Protein AF-A0A497IDR3-F1 (afdb_monomer)

Radius of gyration: 35.44 Å; Cα contacts (8 Å, |Δi|>4): 533; chains: 1; bounding box: 103×78×93 Å

Secondary structure (DSSP, 8-state):
------------------------------HHHHHHHHHHHHHHHHHHHHHHHHTTHHHHHHHHHHHHHHHH--HHHHHHHHHHHHHHHHHHHHHHHHHH-HHHHHHHHHHHHHHHHHHHHHHHHHHT-S--EEE--SSTTTTTS-TTPEEEEE-S--S--EEEE-HHHHHHHHHTTGGGPPP-B---SS-TT--BTS-PPP----SSEEEEEEEEEEEETT--EEEEEEEEEEEETTEEEE--TTSPEEEEPPPTTSTTGGG--EEEEEEEEEEETTEEEEEEE-TT-SS-TGGGTPPPEEGGGEEEEEEEEETTTTHHHHHHTT--SPPTTTTEEEEEEE------

Sequence (348 aa):
MEESDKKAKPGRGSKKGAIRPHMTSKKVQDPEEEERLKRRQQEENFKYLKAVKDSKILWLLLIAVVLLYLVFKAPLLGAMAALLIIIIVGLEIWVGIKTGGLMHEVQETAIAVILALIIWYGAGFLLNTDTPLDAVVSCSMQPALDRGHMMVLQGTGLNSPEAYLTKEEWRIIKAGGLLTRQCAVCRSPSYDQACLVDGLTIVEHDELFSYECAICERTNSSGKIWRVPCTTGVMVKNKTFKNSELRDVIVYTPEPGDPFASSGDIVHRAQVVIDVEGEKYVLAKGDNNNLFDVQIGNSPVDMERVKGKAIFAVPYLGYFKLFLSGLFSEPAGCGERFTGTQAIKMDR

Foldseek 3Di:
DDDDDDDDDDDDDDDDDDDDPPPPPPPPPDPVNVVVVVVVVVVVVLVVLVVVLVVCVLVVVLVVLVVVCVVVLDVVSLVVNVVSVVVNVVSCQVNCCVPVNPVVVVVVVVVVVVVVVCVQVVQCVVQVFNDQKDFALACLAPPVDDGQKIFGFHLDDWPEAEDEDAPVLVVCCVVVVQLQQFFFDDPDPPDPDDTPPPDDDPQDDDQAKHFQKFWFWKAFLVRDIDIDIATQWMDGRNDTFGADPVTFWWKFQFDVPFPCNVVGIDTFGQRYWYQHPNWIFTFTGGQQDRYTSSNNGTDTTTSVRTRGTGPDIDHNNSVVVCSVVVSSDHDPSPRMGTPVPGPDRPDD

Solvent-accessible surface area (backbone atoms only — not comparable to full-atom values): 19738 Å² total; per-residue (Å²): 134,86,78,88,87,90,85,84,90,86,81,82,81,89,80,93,74,85,79,75,79,83,75,78,77,73,74,79,71,54,69,68,58,55,50,51,51,51,51,52,52,51,53,50,52,48,53,52,53,46,50,50,60,74,63,43,54,65,59,54,52,36,51,52,34,47,54,49,22,73,73,67,68,42,68,68,37,50,53,51,34,52,53,46,51,53,52,49,54,53,48,52,52,53,48,40,37,74,72,64,33,61,70,47,54,50,50,54,50,49,51,51,51,52,51,51,48,50,52,52,56,50,42,10,62,77,30,49,16,95,46,32,62,52,54,40,82,46,36,40,29,32,89,85,41,55,56,16,21,25,30,37,25,28,46,64,88,72,62,45,56,77,45,84,40,50,66,65,57,50,47,49,39,59,76,68,45,48,64,45,59,55,57,71,54,80,85,60,98,84,62,99,81,67,52,72,74,79,85,86,64,83,78,69,79,43,68,61,48,34,71,40,55,36,32,26,38,34,31,39,78,86,68,54,73,49,80,41,50,16,54,53,26,41,30,51,48,96,45,76,46,63,62,59,94,82,30,40,38,29,34,28,56,58,50,93,83,25,84,56,35,88,76,44,72,44,66,27,26,34,48,35,32,39,32,39,83,83,50,45,30,35,50,36,29,27,61,34,43,45,52,42,49,32,32,73,58,33,67,72,38,44,57,88,38,45,44,19,32,56,80,47,71,42,77,61,61,12,43,59,57,31,58,78,70,67,56,76,73,84,54,86,61,58,63,46,42,48,66,71,50,76,57,55,78,78,75,130

pLDDT: mean 84.24, std 17.7, range [37.53, 98.25]

Structure (mmCIF, N/CA/C/O backbone):
data_AF-A0A497IDR3-F1
#
_entry.id   AF-A0A497IDR3-F1
#
loop_
_atom_site.group_PDB
_atom_site.id
_atom_site.type_symbol
_atom_site.label_atom_id
_atom_site.label_alt_id
_atom_site.label_comp_id
_atom_site.label_asym_id
_atom_site.label_entity_id
_atom_site.label_seq_id
_atom_site.pdbx_PDB_ins_code
_atom_site.Cartn_x
_atom_site.Cartn_y
_atom_site.Cartn_z
_atom_site.occupancy
_atom_site.B_iso_or_equiv
_atom_site.auth_seq_id
_atom_site.auth_comp_id
_atom_site.auth_asym_id
_atom_site.auth_atom_id
_atom_site.pdbx_PDB_model_num
ATOM 1 N N . MET A 1 1 ? -69.349 65.366 10.166 1.00 42.66 1 MET A N 1
ATOM 2 C CA . MET A 1 1 ? -69.757 63.960 10.326 1.00 42.66 1 MET A CA 1
ATOM 3 C C . MET A 1 1 ? -69.164 63.503 11.650 1.00 42.66 1 MET A C 1
ATOM 5 O O . MET A 1 1 ? -67.994 63.152 11.677 1.00 42.66 1 MET A O 1
ATOM 9 N N . GLU A 1 2 ? -69.761 63.834 12.803 1.00 38.94 2 GLU A N 1
ATOM 10 C CA . GLU A 1 2 ? -71.038 63.274 13.330 1.00 38.94 2 GLU A CA 1
ATOM 11 C C . GLU A 1 2 ? -70.977 61.741 13.287 1.00 38.94 2 GLU A C 1
ATOM 13 O O . GLU A 1 2 ? -70.699 61.191 12.231 1.00 38.94 2 GLU A O 1
ATOM 18 N N . GLU A 1 3 ? -71.095 60.983 14.374 1.00 41.00 3 GLU A N 1
ATOM 19 C CA . GLU A 1 3 ? -71.967 61.087 15.555 1.00 41.00 3 GLU A CA 1
ATOM 20 C C . GLU A 1 3 ? -71.313 60.273 16.698 1.00 41.00 3 GLU A C 1
ATOM 22 O O . GLU A 1 3 ? -70.673 59.256 16.448 1.00 41.00 3 GLU A O 1
ATOM 27 N N . SER A 1 4 ? -71.208 60.813 17.918 1.00 39.69 4 SER A N 1
ATOM 28 C CA . SER A 1 4 ? -72.065 60.496 19.083 1.00 39.69 4 SER A CA 1
ATOM 29 C C . SER A 1 4 ? -72.053 59.006 19.474 1.00 39.69 4 SER A C 1
ATOM 31 O O . SER A 1 4 ? -72.364 58.149 18.665 1.00 39.69 4 SER A O 1
ATOM 33 N N . ASP A 1 5 ? -71.766 58.629 20.720 1.00 50.19 5 ASP A N 1
ATOM 34 C CA . ASP A 1 5 ? -72.797 58.824 21.734 1.00 50.19 5 ASP A CA 1
ATOM 35 C C . ASP A 1 5 ? -72.293 58.893 23.189 1.00 50.19 5 ASP A C 1
ATOM 37 O O . ASP A 1 5 ? -71.310 58.274 23.602 1.00 50.19 5 ASP A O 1
ATOM 41 N N . LYS A 1 6 ? -73.029 59.688 23.967 1.00 46.94 6 LYS A N 1
ATOM 42 C CA . LYS A 1 6 ? -72.891 59.948 25.404 1.00 46.94 6 LYS A CA 1
ATOM 43 C C . LYS A 1 6 ? -73.724 58.934 26.200 1.00 46.94 6 LYS A C 1
ATOM 45 O O . LYS A 1 6 ? -74.813 58.587 25.768 1.00 46.94 6 LYS A O 1
ATOM 50 N N . LYS A 1 7 ? -73.316 58.629 27.442 1.00 46.69 7 LYS A N 1
ATOM 51 C CA . LYS A 1 7 ? -74.156 58.594 28.680 1.00 46.69 7 LYS A CA 1
ATOM 52 C C . LYS A 1 7 ? -73.309 58.056 29.847 1.00 46.69 7 LYS A C 1
ATOM 54 O O . LYS A 1 7 ? -72.742 56.982 29.756 1.00 46.69 7 LYS A O 1
ATOM 59 N N . ALA A 1 8 ? -72.945 58.866 30.845 1.00 42.41 8 ALA A N 1
ATOM 60 C CA . ALA A 1 8 ? -73.719 59.309 32.020 1.00 42.41 8 ALA A CA 1
ATOM 61 C C . ALA A 1 8 ? -73.898 58.234 33.131 1.00 42.41 8 ALA A C 1
ATOM 63 O O . ALA A 1 8 ? -74.772 57.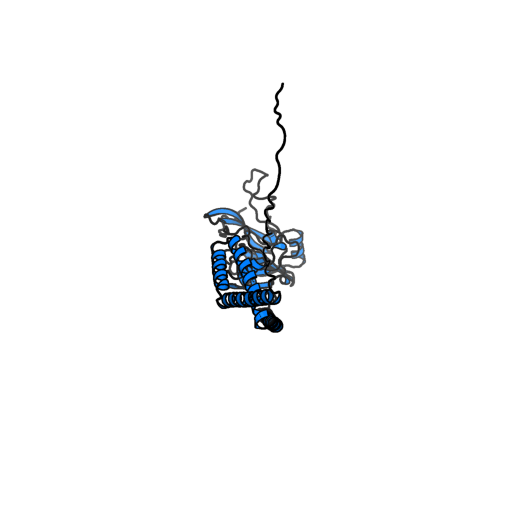388 33.027 1.00 42.41 8 ALA A O 1
ATOM 64 N N . LYS A 1 9 ? -73.029 58.323 34.166 1.00 43.62 9 LYS A N 1
ATOM 65 C CA . LYS A 1 9 ? -73.230 58.353 35.651 1.00 43.62 9 LYS A CA 1
ATOM 66 C C . LYS A 1 9 ? -74.500 57.708 36.293 1.00 43.62 9 LYS A C 1
ATOM 68 O O . LYS A 1 9 ? -75.561 57.759 35.696 1.00 43.62 9 LYS A O 1
ATOM 73 N N . PRO A 1 10 ? -74.527 57.493 37.634 1.00 55.69 10 PRO A N 1
ATOM 74 C CA . PRO A 1 10 ? -73.652 56.703 38.521 1.00 55.69 10 PRO A CA 1
ATOM 75 C C . PRO A 1 10 ? -74.488 55.794 39.479 1.00 55.69 10 PRO A C 1
ATOM 77 O O . PRO A 1 10 ? -75.695 55.970 39.616 1.00 55.69 10 PRO A O 1
ATOM 80 N N . GLY A 1 11 ? -73.883 54.866 40.234 1.00 38.81 11 GLY A N 1
ATOM 81 C CA . GLY A 1 11 ? -74.673 54.062 41.184 1.00 38.81 11 GLY A CA 1
ATOM 82 C C . GLY A 1 11 ? -73.890 53.224 42.191 1.00 38.81 11 GLY A C 1
ATOM 83 O O . GLY A 1 11 ? -73.450 52.130 41.877 1.00 38.81 11 GLY A O 1
ATOM 84 N N . ARG A 1 12 ? -73.756 53.775 43.403 1.00 40.91 12 ARG A N 1
ATOM 85 C CA . ARG A 1 12 ? -73.642 53.137 44.733 1.00 40.91 12 ARG A CA 1
ATOM 86 C C . ARG A 1 12 ? -73.227 51.654 44.820 1.00 40.91 12 ARG A C 1
ATOM 88 O O . ARG A 1 12 ? -74.018 50.760 44.572 1.00 40.91 12 ARG A O 1
ATOM 95 N N . GLY A 1 13 ? -72.097 51.445 45.498 1.00 38.09 13 GLY A N 1
ATOM 96 C CA . GLY A 1 13 ? -72.153 50.984 46.890 1.00 38.09 13 GLY A CA 1
ATOM 97 C C . GLY A 1 13 ? -72.197 49.475 47.148 1.00 38.09 1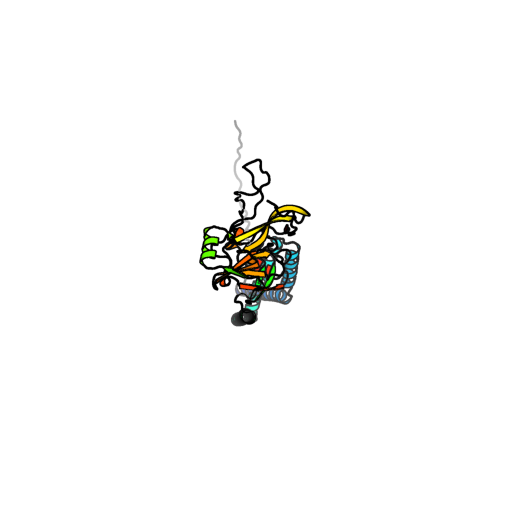3 GLY A C 1
ATOM 98 O O . GLY A 1 13 ? -73.256 48.870 47.170 1.00 38.09 13 GLY A O 1
ATOM 99 N N . SER A 1 14 ? -71.037 48.973 47.582 1.00 43.19 14 SER A N 1
ATOM 100 C CA . SER A 1 14 ? -70.859 47.963 48.636 1.00 43.19 14 SER A CA 1
ATOM 101 C C . SER A 1 14 ? -71.392 46.546 48.392 1.00 43.19 14 SER A C 1
ATOM 103 O O . SER A 1 14 ? -72.569 46.260 48.580 1.00 43.19 14 SER A O 1
ATOM 105 N N . LYS A 1 15 ? -70.456 45.611 48.192 1.00 48.50 15 LYS A N 1
ATOM 106 C CA . LYS A 1 15 ? -70.298 44.449 49.082 1.00 48.50 15 LYS A CA 1
ATOM 107 C C . LYS A 1 15 ? -68.884 43.885 48.941 1.00 48.50 15 LYS A C 1
ATOM 109 O O . LYS A 1 15 ? -68.456 43.473 47.870 1.00 48.50 15 LYS A O 1
ATOM 114 N N . LYS A 1 16 ? -68.151 43.920 50.056 1.00 49.31 16 LYS A N 1
ATOM 115 C CA . LYS A 1 16 ? -66.832 43.312 50.243 1.00 49.31 16 LYS A CA 1
ATOM 116 C C . LYS A 1 16 ? -66.949 41.797 50.038 1.00 49.31 16 LYS A C 1
ATOM 118 O O . LYS A 1 16 ? -67.502 41.111 50.891 1.00 49.31 16 LYS A O 1
ATOM 123 N N . GLY A 1 17 ? -66.429 41.293 48.923 1.00 43.69 17 GLY A N 1
ATOM 124 C CA . GLY A 1 17 ? -66.124 39.879 48.722 1.00 43.69 17 GLY A CA 1
ATOM 125 C C . GLY A 1 17 ? -64.638 39.662 48.979 1.00 43.69 17 GLY A C 1
ATOM 126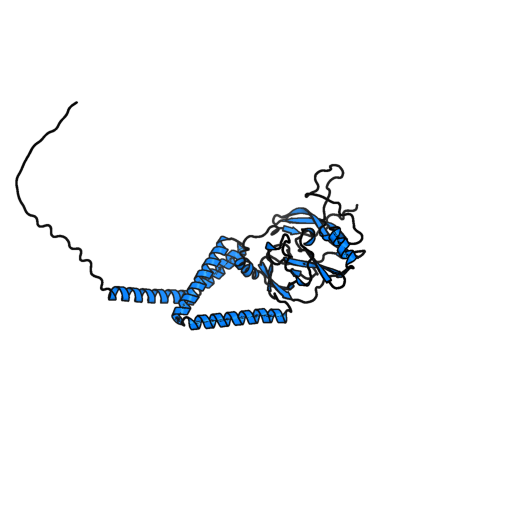 O O . GLY A 1 17 ? -63.804 40.116 48.201 1.00 43.69 17 GLY A O 1
ATOM 127 N N . ALA A 1 18 ? -64.306 39.024 50.098 1.00 52.41 18 ALA A N 1
ATOM 128 C CA . ALA A 1 18 ? -62.946 38.624 50.423 1.00 52.41 18 ALA A CA 1
ATOM 129 C C . ALA A 1 18 ? -62.504 37.509 49.462 1.00 52.41 18 ALA A C 1
ATOM 131 O O . ALA A 1 18 ? -62.842 36.342 49.651 1.00 52.41 18 ALA A O 1
ATOM 132 N N . ILE A 1 19 ? -61.753 37.873 48.424 1.00 51.44 19 ILE A N 1
ATOM 133 C CA . ILE A 1 19 ? -61.035 36.918 47.582 1.00 51.44 19 ILE A CA 1
ATOM 134 C C . ILE A 1 19 ? -59.802 36.490 48.379 1.00 51.44 19 ILE A C 1
ATOM 136 O O . ILE A 1 19 ? -58.839 37.244 48.516 1.00 51.44 19 ILE A O 1
ATOM 140 N N . ARG A 1 20 ? -59.862 35.290 48.969 1.00 50.44 20 ARG A N 1
ATOM 141 C CA . ARG A 1 20 ? -58.684 34.626 49.536 1.00 50.44 20 ARG A CA 1
ATOM 142 C C . ARG A 1 20 ? -57.680 34.402 48.400 1.00 50.44 20 ARG A C 1
ATOM 144 O O . ARG A 1 20 ? -58.063 33.798 47.398 1.00 50.44 20 ARG A O 1
ATOM 151 N N . PRO A 1 21 ? -56.415 34.826 48.530 1.00 47.12 21 PRO A N 1
ATOM 152 C CA . PRO A 1 21 ? -55.392 34.395 47.597 1.00 47.12 21 PRO A CA 1
ATOM 153 C C . PRO A 1 21 ? -55.205 32.886 47.776 1.00 47.12 21 PRO A C 1
ATOM 155 O O . PRO A 1 21 ? -54.925 32.407 48.877 1.00 47.12 21 PRO A O 1
ATOM 158 N N . HIS A 1 22 ? -55.388 32.127 46.697 1.00 47.78 22 HIS A N 1
ATOM 159 C CA . HIS A 1 22 ? -54.926 30.748 46.620 1.00 47.78 22 HIS A CA 1
ATOM 160 C C . HIS A 1 22 ? -53.395 30.790 46.717 1.00 47.78 22 HIS A C 1
ATOM 162 O O . HIS A 1 22 ? -52.696 30.972 45.724 1.00 47.78 22 HIS A O 1
ATOM 168 N N . MET A 1 23 ? -52.865 30.671 47.937 1.00 43.62 23 MET A N 1
ATOM 169 C CA . MET A 1 23 ? -51.477 30.284 48.145 1.00 43.62 23 MET A CA 1
ATOM 170 C C . MET A 1 23 ? -51.338 28.869 47.591 1.00 43.62 23 MET A C 1
ATOM 172 O O . MET A 1 23 ? -51.686 27.886 48.245 1.00 43.62 23 MET A O 1
ATOM 176 N N . THR A 1 24 ? -50.853 28.759 46.358 1.00 47.88 24 THR A N 1
ATOM 177 C CA . THR A 1 24 ? -50.179 27.550 45.900 1.00 47.88 24 THR A CA 1
ATOM 178 C C . THR A 1 24 ? -48.994 27.346 46.832 1.00 47.88 24 THR A C 1
ATOM 180 O O . THR A 1 24 ? -47.975 28.027 46.713 1.00 47.88 24 THR A O 1
ATOM 183 N N . SER A 1 25 ? -49.171 26.458 47.808 1.00 46.66 25 SER A N 1
ATOM 184 C CA . SER A 1 25 ? -48.089 25.880 48.592 1.00 46.66 25 SER A CA 1
ATOM 185 C C . SER A 1 25 ? -47.076 25.299 47.606 1.00 46.66 25 SER A C 1
ATOM 187 O O . SER A 1 25 ? -47.259 24.204 47.074 1.00 46.66 25 SER A O 1
ATOM 189 N N . LYS A 1 26 ? -46.020 26.062 47.304 1.00 48.47 26 LYS A N 1
ATOM 190 C CA . LYS A 1 26 ? -44.764 25.470 46.858 1.00 48.47 26 LYS A CA 1
ATOM 191 C C . LYS A 1 26 ? -44.344 24.589 48.026 1.00 48.47 26 LYS A C 1
ATOM 193 O O . LYS A 1 26 ? -43.857 25.110 49.026 1.00 48.47 26 LYS A O 1
ATOM 198 N N . LYS A 1 27 ? -44.599 23.278 47.927 1.00 53.16 27 LYS A N 1
ATOM 199 C CA . LYS A 1 27 ? -43.911 22.286 48.754 1.00 53.16 27 LYS A CA 1
ATOM 200 C C . LYS A 1 27 ? -42.432 22.652 48.674 1.00 53.16 27 LYS A C 1
ATOM 202 O O . LYS A 1 27 ? -41.847 22.578 47.598 1.00 53.16 27 LYS A O 1
ATOM 207 N N . VAL A 1 28 ? -41.877 23.131 49.782 1.00 51.03 28 VAL A N 1
ATOM 208 C CA . VAL A 1 28 ? -40.433 23.218 49.962 1.00 51.03 28 VAL A CA 1
ATOM 209 C C . VAL A 1 28 ? -39.989 21.763 49.958 1.00 51.03 28 VAL A C 1
ATOM 211 O O . VAL A 1 28 ? -40.188 21.054 50.939 1.00 51.03 28 VAL A O 1
ATOM 214 N N . GLN A 1 29 ? -39.581 21.277 48.786 1.00 61.66 29 GLN A N 1
ATOM 215 C CA . GLN A 1 29 ? -38.988 19.958 48.641 1.00 61.66 29 GLN A CA 1
ATOM 216 C C . GLN A 1 29 ? -37.732 19.972 49.505 1.00 61.66 29 GLN A C 1
ATOM 218 O O . GLN A 1 29 ? -36.910 20.879 49.371 1.00 61.66 29 GLN A O 1
ATOM 223 N N . ASP A 1 30 ? -37.660 19.041 50.452 1.00 82.56 30 ASP A N 1
ATOM 224 C CA . ASP A 1 30 ? -36.507 18.895 51.326 1.00 82.56 30 ASP A CA 1
ATOM 225 C C . ASP A 1 30 ? -35.262 18.687 50.440 1.00 82.56 30 ASP A C 1
ATOM 227 O O . ASP A 1 30 ? -35.239 17.730 49.656 1.00 82.56 30 ASP A O 1
ATOM 231 N N . PRO A 1 31 ? -34.250 19.577 50.506 1.00 82.19 31 PRO A N 1
ATOM 232 C CA . PRO A 1 31 ? -33.034 19.456 49.708 1.00 82.19 31 PRO A CA 1
ATOM 233 C C . PRO A 1 31 ? -32.357 18.085 49.853 1.00 82.19 31 PRO A C 1
ATOM 235 O O . PRO A 1 31 ? -31.794 17.579 48.880 1.00 82.19 31 PRO A O 1
ATOM 238 N N . GLU A 1 32 ? -32.460 17.445 51.027 1.00 86.38 32 GLU A N 1
ATOM 239 C CA . GLU A 1 32 ? -31.939 16.089 51.229 1.00 86.38 32 GLU A CA 1
ATOM 240 C C . GLU A 1 32 ? -32.734 15.023 50.461 1.00 86.38 32 GLU A C 1
ATOM 242 O O . GLU A 1 32 ? -32.155 14.057 49.957 1.00 86.38 32 GLU A O 1
ATOM 247 N N . GLU A 1 33 ? -34.058 15.163 50.367 1.00 88.38 33 GLU A N 1
ATOM 248 C CA . GLU A 1 33 ? -34.914 14.219 49.640 1.00 88.38 33 GLU A CA 1
ATOM 249 C C . GLU A 1 33 ? -34.650 14.301 48.129 1.00 88.38 33 GLU A C 1
ATOM 251 O O . GLU A 1 33 ? -34.532 13.267 47.461 1.00 88.38 33 GLU A O 1
ATOM 256 N N . GLU A 1 34 ? -34.462 15.515 47.599 1.00 87.81 34 GLU A N 1
ATOM 257 C CA . GLU A 1 34 ? -34.089 15.734 46.197 1.00 87.81 34 GLU A CA 1
ATOM 258 C C . GLU A 1 34 ? -32.713 15.124 45.873 1.00 87.81 34 GLU A C 1
ATOM 260 O O . GLU A 1 34 ? -32.538 14.482 44.831 1.00 87.81 34 GLU A O 1
ATOM 265 N N . GLU A 1 35 ? -31.735 15.260 46.772 1.00 89.12 35 GLU A N 1
ATOM 266 C CA . GLU A 1 35 ? -30.407 14.670 46.588 1.00 89.12 35 GLU A CA 1
ATOM 267 C C . GLU A 1 35 ? -30.438 13.131 46.652 1.00 89.12 35 GLU A C 1
ATOM 269 O O . GLU A 1 35 ? -29.810 12.461 45.825 1.00 89.12 35 GLU A O 1
ATOM 274 N N . ARG A 1 36 ? -31.221 12.544 47.571 1.00 88.75 36 ARG A N 1
ATOM 275 C CA . ARG A 1 36 ? -31.414 11.082 47.654 1.00 88.75 36 ARG A CA 1
ATOM 276 C C . ARG A 1 36 ? -32.078 10.518 46.397 1.00 88.75 36 ARG A C 1
ATOM 278 O O . ARG A 1 36 ? -31.659 9.462 45.918 1.00 88.75 36 ARG A O 1
ATOM 285 N N . LEU A 1 37 ? -33.075 11.211 45.843 1.00 89.44 37 LEU A N 1
ATOM 286 C CA . LEU A 1 37 ? -33.715 10.838 44.576 1.00 89.44 37 LEU A CA 1
ATOM 287 C C . LEU A 1 37 ? -32.718 10.873 43.411 1.00 89.44 37 LEU A C 1
ATOM 289 O O . LEU A 1 37 ? -32.646 9.910 42.648 1.00 89.44 37 LEU A O 1
ATOM 293 N N . LYS A 1 38 ? -31.891 11.924 43.317 1.00 89.69 38 LYS A N 1
ATOM 294 C CA . LYS A 1 38 ? -30.829 12.021 42.298 1.00 89.69 38 LYS A CA 1
ATOM 295 C C . LYS A 1 38 ? -29.825 10.872 42.403 1.00 89.69 38 LYS A C 1
ATOM 297 O O . LYS A 1 38 ? -29.479 10.289 41.377 1.00 89.69 38 LYS A O 1
ATOM 302 N N . ARG A 1 39 ? -29.397 10.504 43.618 1.00 87.94 39 ARG A N 1
ATOM 303 C CA . ARG A 1 39 ? -28.478 9.370 43.845 1.00 87.94 39 ARG A CA 1
ATOM 304 C C . ARG A 1 39 ? -29.090 8.035 43.417 1.00 87.94 39 ARG A C 1
ATOM 306 O O . ARG A 1 39 ? -28.454 7.302 42.668 1.00 87.94 39 ARG A O 1
ATOM 313 N N . ARG A 1 40 ? -30.343 7.756 43.800 1.00 89.19 40 ARG A N 1
ATOM 314 C CA . ARG A 1 40 ? -31.055 6.536 43.367 1.00 89.19 40 ARG A CA 1
ATOM 315 C C . ARG A 1 40 ? -31.198 6.466 41.850 1.00 89.19 40 ARG A C 1
ATOM 317 O O . ARG A 1 40 ? -30.899 5.436 41.257 1.00 89.19 40 ARG A O 1
ATOM 324 N N . GLN A 1 41 ? -31.585 7.574 41.218 1.00 90.69 41 GLN A N 1
ATOM 325 C CA . GLN A 1 41 ? -31.693 7.642 39.762 1.00 90.69 41 GLN A CA 1
ATOM 326 C C . GLN A 1 41 ? -30.338 7.377 39.086 1.00 90.69 41 GLN A C 1
ATOM 328 O O . GLN A 1 41 ? -30.273 6.685 38.073 1.00 90.69 41 GLN A O 1
ATOM 333 N N . GLN A 1 42 ? -29.243 7.899 39.647 1.00 87.44 42 GLN A N 1
ATOM 334 C CA . GLN A 1 42 ? -27.889 7.646 39.149 1.00 87.44 42 GLN A CA 1
ATOM 335 C C . GLN A 1 42 ? -27.472 6.176 39.299 1.00 87.44 42 GLN A C 1
ATOM 337 O O . GLN A 1 42 ? -26.879 5.626 38.372 1.00 87.44 42 GLN A O 1
ATOM 342 N N . GLU A 1 43 ? -27.792 5.534 40.423 1.00 89.06 43 GLU A N 1
ATOM 343 C CA . GLU A 1 43 ? -27.526 4.108 40.656 1.00 89.06 43 GLU A CA 1
ATOM 344 C C . GLU A 1 43 ? -28.319 3.213 39.696 1.00 89.06 43 GLU A C 1
ATOM 346 O O . GLU A 1 43 ? -27.760 2.278 39.116 1.00 89.06 43 GLU A O 1
ATOM 351 N N . GLU A 1 44 ? -29.598 3.522 39.469 1.00 91.19 44 GLU A N 1
ATOM 352 C CA . GLU A 1 44 ? -30.417 2.811 38.486 1.00 91.19 44 GLU A CA 1
ATOM 353 C C . GLU A 1 44 ? -29.863 2.983 37.072 1.00 91.19 44 GLU A C 1
ATOM 355 O O . GLU A 1 44 ? -29.622 1.987 36.387 1.00 91.19 44 GLU A O 1
ATOM 360 N N . ASN A 1 45 ? -29.576 4.220 36.653 1.00 89.38 45 ASN A N 1
ATOM 361 C CA . ASN A 1 45 ? -28.984 4.499 35.343 1.00 89.38 45 ASN A CA 1
ATOM 362 C C . ASN A 1 45 ? -27.662 3.740 35.150 1.00 89.38 45 ASN A C 1
ATOM 364 O O . ASN A 1 45 ? -27.430 3.154 34.092 1.00 89.38 45 ASN A O 1
ATOM 368 N N . PHE A 1 46 ? -26.810 3.696 36.178 1.00 92.00 46 PHE A N 1
ATOM 369 C CA . PHE A 1 46 ? -25.571 2.924 36.152 1.00 92.00 46 PHE A CA 1
ATOM 370 C C . PHE A 1 46 ? -25.826 1.420 35.991 1.00 92.00 46 PHE A C 1
ATOM 372 O O . PHE A 1 46 ? -25.171 0.772 35.173 1.00 92.00 46 PHE A O 1
ATOM 379 N N . LYS A 1 47 ? -26.804 0.860 36.714 1.00 93.19 47 LYS A N 1
ATOM 380 C CA . LYS A 1 47 ? -27.188 -0.555 36.597 1.00 93.19 47 LYS A CA 1
ATOM 381 C C . LYS A 1 47 ? -27.659 -0.899 35.181 1.00 93.19 47 LYS A C 1
ATOM 383 O O . LYS A 1 47 ? -27.247 -1.930 34.650 1.00 93.19 47 LYS A O 1
ATOM 388 N N . TYR A 1 48 ? -28.466 -0.037 34.558 1.00 91.31 48 TYR A N 1
ATOM 389 C CA . TYR A 1 48 ? -28.888 -0.209 33.164 1.00 91.31 48 TYR A CA 1
ATOM 390 C C . TYR A 1 48 ? -27.703 -0.150 32.196 1.00 91.31 48 TYR A C 1
ATOM 392 O O . TYR A 1 48 ? -27.549 -1.044 31.368 1.00 91.31 48 TYR A O 1
ATOM 400 N N . LEU A 1 49 ? -26.832 0.855 32.322 1.00 90.81 49 LEU A N 1
ATOM 401 C CA . LEU A 1 49 ? -25.652 1.009 31.463 1.00 90.81 49 LEU A CA 1
ATOM 402 C C . LEU A 1 49 ? -24.685 -0.174 31.587 1.00 90.81 49 LEU A C 1
ATOM 404 O O . LEU A 1 49 ? -24.189 -0.677 30.578 1.00 90.81 49 LEU A O 1
ATOM 408 N N . LYS A 1 50 ? -24.478 -0.678 32.807 1.00 92.38 50 LYS A N 1
ATOM 409 C CA . LYS A 1 50 ? -23.694 -1.891 33.056 1.00 92.38 50 LYS A CA 1
ATOM 410 C C . LYS A 1 50 ? -24.322 -3.118 32.389 1.00 92.38 50 LYS A C 1
ATOM 412 O O . LYS A 1 50 ? -23.618 -3.853 31.707 1.00 92.38 50 LYS A O 1
ATOM 417 N N . ALA A 1 51 ? -25.637 -3.305 32.511 1.00 92.81 51 ALA A N 1
ATOM 418 C CA . ALA A 1 51 ? -26.338 -4.411 31.857 1.00 92.81 51 ALA A CA 1
ATOM 419 C C . ALA A 1 51 ? -26.238 -4.339 30.321 1.00 92.81 51 ALA A C 1
ATOM 421 O O . ALA A 1 51 ? -26.014 -5.360 29.670 1.00 92.81 51 ALA A O 1
ATOM 422 N N . VAL A 1 52 ? -26.339 -3.138 29.738 1.00 91.94 52 VAL A N 1
ATOM 423 C CA . VAL A 1 52 ? -26.126 -2.926 28.297 1.00 91.94 52 VAL A CA 1
ATOM 424 C C . VAL A 1 52 ? -24.700 -3.313 27.899 1.00 91.94 52 VAL A C 1
ATOM 426 O O . VAL A 1 52 ? -24.543 -4.073 26.941 1.00 91.94 52 VAL A O 1
ATOM 429 N N . LYS A 1 53 ? -23.678 -2.869 28.647 1.00 92.31 53 LYS A N 1
ATOM 430 C CA . LYS A 1 53 ? -22.274 -3.254 28.416 1.00 92.31 53 LYS A CA 1
ATOM 431 C C . LYS A 1 53 ? -22.102 -4.777 28.438 1.00 92.31 53 LYS A C 1
ATOM 433 O O . LYS A 1 53 ? -21.585 -5.360 27.487 1.00 92.31 53 LYS A O 1
ATOM 438 N N . ASP A 1 54 ? -22.591 -5.421 29.495 1.00 92.31 54 ASP A N 1
ATOM 439 C CA . ASP A 1 54 ? -22.409 -6.856 29.733 1.00 92.31 54 ASP A CA 1
ATOM 440 C C . ASP A 1 54 ? -23.163 -7.720 28.701 1.00 92.31 54 ASP A C 1
ATOM 442 O O . ASP A 1 54 ? -22.722 -8.821 28.372 1.00 92.31 54 ASP A O 1
ATOM 446 N N . SER A 1 55 ? -24.255 -7.204 28.121 1.00 93.44 55 SER A N 1
ATOM 447 C CA . SER A 1 55 ? -25.029 -7.894 27.075 1.00 93.44 55 SER A CA 1
ATOM 448 C C . SER A 1 55 ? -24.309 -8.025 25.728 1.00 93.44 55 SER A C 1
ATOM 450 O O . SER A 1 55 ? -24.748 -8.798 24.877 1.00 93.44 55 SER A O 1
ATOM 452 N N . LYS A 1 56 ? -23.236 -7.252 25.497 1.00 93.69 56 LYS A N 1
ATOM 453 C CA . LYS A 1 56 ? -22.509 -7.169 24.213 1.00 93.69 56 LYS A CA 1
ATOM 454 C C . LYS A 1 56 ? -23.375 -6.763 23.009 1.00 93.69 56 LYS A C 1
ATOM 456 O O . LYS A 1 56 ? -22.928 -6.879 21.868 1.00 93.69 56 LYS A O 1
ATOM 461 N N . ILE A 1 57 ? -24.587 -6.242 23.225 1.00 95.69 57 ILE A N 1
ATOM 462 C CA . ILE A 1 57 ? -25.510 -5.896 22.133 1.00 95.69 57 ILE A CA 1
ATOM 463 C C . ILE A 1 57 ? -24.945 -4.810 21.209 1.00 95.69 57 ILE A C 1
ATOM 465 O O . ILE A 1 57 ? -25.125 -4.875 19.996 1.00 95.69 57 ILE A O 1
ATOM 469 N N . LEU A 1 58 ? -24.200 -3.852 21.769 1.00 94.00 58 LEU A N 1
ATOM 470 C CA . LEU A 1 58 ? -23.542 -2.799 20.997 1.00 94.00 58 LEU A CA 1
ATOM 471 C C . LEU A 1 58 ? -22.438 -3.362 20.093 1.00 94.00 58 LEU A C 1
ATOM 473 O O . LEU A 1 58 ? -22.324 -2.944 18.946 1.00 94.00 58 LEU A O 1
ATOM 477 N N . TRP A 1 59 ? -21.679 -4.353 20.573 1.00 94.50 59 TRP A N 1
ATOM 478 C CA . TRP A 1 59 ? -20.670 -5.054 19.777 1.00 94.50 59 TRP A CA 1
ATOM 479 C C . TRP A 1 59 ? -21.304 -5.845 18.625 1.00 94.50 59 TRP A C 1
ATOM 481 O O . TRP A 1 59 ? -20.814 -5.785 17.500 1.00 94.50 59 TRP A O 1
ATOM 491 N N . LEU A 1 60 ? -22.427 -6.532 18.866 1.00 96.44 60 LEU A N 1
ATOM 492 C CA . LEU A 1 60 ? -23.173 -7.229 17.808 1.00 96.44 60 LEU A CA 1
ATOM 493 C C . LEU A 1 60 ? -23.710 -6.257 16.749 1.00 96.44 60 LEU A C 1
ATOM 495 O O . LEU A 1 60 ? -23.597 -6.522 15.551 1.00 96.44 60 LEU A O 1
ATOM 499 N N . LEU A 1 61 ? -24.250 -5.116 17.183 1.00 96.69 61 LEU A N 1
ATOM 500 C CA . LEU A 1 61 ? -24.707 -4.059 16.285 1.00 96.69 61 LEU A CA 1
ATOM 501 C C . LEU A 1 61 ? -23.547 -3.475 15.468 1.00 96.69 61 LEU A C 1
ATOM 503 O O . LEU A 1 61 ? -23.687 -3.299 14.260 1.00 96.69 61 LEU A O 1
ATOM 507 N N . LEU A 1 62 ? -22.395 -3.224 16.099 1.00 95.50 62 LEU A N 1
ATOM 508 C CA . LEU A 1 62 ? -21.190 -2.757 15.415 1.00 95.50 62 LEU A CA 1
ATOM 509 C C . LEU A 1 62 ? -20.758 -3.745 14.328 1.00 95.50 62 LEU A C 1
ATOM 511 O O . LEU A 1 62 ? -20.551 -3.331 13.190 1.00 95.50 62 LEU A O 1
ATOM 515 N N . ILE A 1 63 ? -20.680 -5.040 14.645 1.00 94.81 63 ILE A N 1
ATOM 516 C CA . ILE A 1 63 ? -20.326 -6.082 13.670 1.00 94.81 63 ILE A CA 1
ATOM 517 C C . ILE A 1 63 ? -21.312 -6.074 12.499 1.00 94.81 63 ILE A C 1
ATOM 519 O O . ILE A 1 63 ? -20.882 -6.075 11.348 1.00 94.81 63 ILE A O 1
ATOM 523 N N . ALA A 1 64 ? -22.619 -6.009 12.763 1.00 96.69 64 ALA A N 1
ATOM 524 C CA . ALA A 1 64 ? -23.626 -5.956 11.707 1.00 96.69 64 ALA A CA 1
ATOM 525 C C . ALA A 1 64 ? -23.444 -4.726 10.797 1.00 96.69 64 ALA A C 1
ATOM 527 O O . ALA A 1 64 ? -23.441 -4.864 9.575 1.00 96.69 64 ALA A O 1
ATOM 528 N N . VAL A 1 65 ? -23.231 -3.538 11.372 1.00 95.12 65 VAL A N 1
ATOM 529 C CA . VAL A 1 65 ? -22.998 -2.301 10.605 1.00 95.12 65 VAL A CA 1
ATOM 530 C C . VAL A 1 65 ? -21.699 -2.376 9.798 1.00 95.12 65 VAL A C 1
ATOM 532 O O . VAL A 1 65 ? -21.688 -1.966 8.638 1.00 95.12 65 VAL A O 1
ATOM 535 N N . VAL A 1 66 ? -20.626 -2.938 10.361 1.00 90.88 66 VAL A N 1
ATOM 536 C CA . VAL A 1 66 ? -19.348 -3.134 9.656 1.00 90.88 66 VAL A CA 1
ATOM 537 C C . VAL A 1 66 ? -19.504 -4.123 8.501 1.00 90.88 66 VAL A C 1
ATOM 539 O O . VAL A 1 66 ? -19.037 -3.840 7.403 1.00 90.88 66 VAL A O 1
ATOM 542 N N . LEU A 1 67 ? -20.201 -5.244 8.694 1.00 91.88 67 LEU A N 1
ATOM 543 C CA . LEU A 1 67 ? -20.464 -6.206 7.617 1.00 91.88 67 LEU A CA 1
ATOM 544 C C . LEU A 1 67 ? -21.287 -5.576 6.488 1.00 91.88 67 LEU A C 1
ATOM 546 O O . LEU A 1 67 ? -20.953 -5.741 5.315 1.00 91.88 67 LEU A O 1
ATOM 550 N N . LEU A 1 68 ? -22.318 -4.800 6.833 1.00 93.38 68 LEU A N 1
ATOM 551 C CA . LEU A 1 68 ? -23.083 -4.032 5.852 1.00 93.38 68 LEU A CA 1
ATOM 552 C C . LEU A 1 68 ? -22.190 -3.010 5.134 1.00 93.38 68 LEU A C 1
ATOM 554 O O . LEU A 1 68 ? -22.285 -2.870 3.917 1.00 93.38 68 LEU A O 1
ATOM 558 N N . TYR A 1 69 ? -21.296 -2.324 5.848 1.00 88.12 69 TYR A N 1
ATOM 559 C CA . TYR A 1 69 ? -20.335 -1.407 5.235 1.00 88.12 69 TYR A CA 1
ATOM 560 C C . TYR A 1 69 ? -19.412 -2.126 4.245 1.00 88.12 69 TYR A C 1
ATOM 562 O O . TYR A 1 69 ? -19.216 -1.625 3.142 1.00 88.12 69 TYR A O 1
ATOM 570 N N . LEU A 1 70 ? -18.894 -3.309 4.584 1.00 85.44 70 LEU A N 1
ATOM 571 C CA . LEU A 1 70 ? -18.032 -4.085 3.687 1.00 85.44 70 LEU A CA 1
ATOM 572 C C . LEU A 1 70 ? -18.761 -4.526 2.407 1.00 85.44 70 LEU A C 1
ATOM 574 O O . LEU A 1 70 ? -18.147 -4.563 1.342 1.00 85.44 70 LEU A O 1
ATOM 578 N N . VAL A 1 71 ? -20.063 -4.818 2.493 1.00 88.88 71 VAL A N 1
ATOM 579 C CA . VAL A 1 71 ? -20.887 -5.219 1.338 1.00 88.88 71 VAL A CA 1
ATOM 580 C C . VAL A 1 71 ? -21.282 -4.016 0.479 1.00 88.88 71 VAL A C 1
ATOM 582 O O . VAL A 1 71 ? -21.113 -4.038 -0.737 1.00 88.88 71 VAL A O 1
ATOM 585 N N . PHE A 1 72 ? -21.820 -2.964 1.099 1.00 88.50 72 PHE A N 1
ATOM 586 C CA . PHE A 1 72 ? -22.428 -1.838 0.383 1.00 88.50 72 PHE A CA 1
ATOM 587 C C . PHE A 1 72 ? -21.464 -0.678 0.120 1.00 88.50 72 PHE A C 1
ATOM 589 O O . PHE A 1 72 ? -21.790 0.207 -0.668 1.00 88.50 72 PHE A O 1
ATOM 596 N N . LYS A 1 73 ? -20.305 -0.643 0.793 1.00 81.19 73 LYS A N 1
ATOM 597 C CA . LYS A 1 73 ? -19.309 0.443 0.739 1.00 81.19 73 LYS A CA 1
ATOM 598 C C . LYS A 1 73 ? -19.910 1.844 0.966 1.00 81.19 73 LYS A C 1
ATOM 600 O O . LYS A 1 73 ? -19.388 2.843 0.478 1.00 81.19 73 LYS A O 1
ATOM 605 N N . ALA A 1 74 ? -21.023 1.937 1.700 1.00 85.81 74 ALA A N 1
ATOM 606 C CA . ALA A 1 74 ? -21.756 3.186 1.891 1.00 85.81 74 ALA A CA 1
ATOM 607 C C . ALA A 1 74 ? -21.116 4.046 3.003 1.00 85.81 74 ALA A C 1
ATOM 609 O O . ALA A 1 74 ? -21.038 3.578 4.144 1.00 85.81 74 ALA A O 1
ATOM 610 N N . PRO A 1 75 ? -20.733 5.315 2.743 1.00 84.88 75 PRO A N 1
ATOM 611 C CA . PRO A 1 75 ? -20.069 6.170 3.737 1.00 84.88 75 PRO A CA 1
ATOM 612 C C . PRO A 1 75 ? -20.859 6.348 5.040 1.00 84.88 75 PRO A C 1
ATOM 614 O O . PRO A 1 75 ? -20.275 6.394 6.120 1.00 84.88 75 PRO A O 1
ATOM 617 N N . LEU A 1 76 ? -22.195 6.384 4.954 1.00 89.94 76 LEU A N 1
ATOM 618 C CA . LEU A 1 76 ? -23.076 6.501 6.118 1.00 89.94 76 LEU A CA 1
ATOM 619 C C . LEU A 1 76 ? -22.912 5.324 7.093 1.00 89.94 76 LEU A C 1
ATOM 621 O O . LEU A 1 76 ? -22.883 5.537 8.301 1.00 89.94 76 LEU A O 1
ATOM 625 N N . LEU A 1 77 ? -22.754 4.098 6.582 1.00 90.12 77 LEU A N 1
ATOM 626 C CA . LEU A 1 77 ? -22.525 2.916 7.420 1.00 90.12 77 LEU A CA 1
ATOM 627 C C . LEU A 1 77 ? -21.170 3.000 8.133 1.00 90.12 77 LEU A C 1
ATOM 629 O O . LEU A 1 77 ? -21.076 2.655 9.308 1.00 90.12 77 LEU A O 1
ATOM 633 N N . GLY A 1 78 ? -20.145 3.534 7.460 1.00 86.75 78 GLY A N 1
ATOM 634 C CA . GLY A 1 78 ? -18.847 3.821 8.077 1.00 86.75 78 GLY A CA 1
ATOM 635 C C . GLY A 1 78 ? -18.954 4.847 9.212 1.00 86.75 78 GLY A C 1
ATOM 636 O O . GLY A 1 78 ? -18.415 4.626 10.296 1.00 86.75 78 GLY A O 1
ATOM 637 N N . ALA A 1 79 ? -19.715 5.927 9.012 1.00 89.31 79 ALA A N 1
ATOM 638 C CA . ALA A 1 79 ? -19.968 6.928 10.052 1.00 89.31 79 ALA A CA 1
ATOM 639 C C . ALA A 1 79 ? -20.765 6.356 11.242 1.00 89.31 79 ALA A C 1
ATOM 641 O O . ALA A 1 79 ? -20.464 6.659 12.397 1.00 89.31 79 ALA A O 1
ATOM 642 N N . MET A 1 80 ? -21.748 5.488 10.982 1.00 93.19 80 MET A N 1
ATOM 643 C CA . MET A 1 80 ? -22.488 4.783 12.035 1.00 93.19 80 MET A CA 1
ATOM 644 C C . MET A 1 80 ? -21.583 3.847 12.841 1.00 93.19 80 MET A C 1
ATOM 646 O O . MET A 1 80 ? -21.663 3.836 14.068 1.00 93.19 80 MET A O 1
ATOM 650 N N . ALA A 1 81 ? -20.701 3.095 12.175 1.00 91.62 81 ALA A N 1
ATOM 651 C CA . ALA A 1 81 ? -19.711 2.259 12.850 1.00 91.62 81 ALA A CA 1
ATOM 652 C C . ALA A 1 81 ? -18.771 3.104 13.726 1.00 91.62 81 ALA A C 1
ATOM 654 O O . ALA A 1 81 ? -18.540 2.749 14.880 1.00 91.62 81 ALA A O 1
ATOM 655 N N . ALA A 1 82 ? -18.304 4.255 13.226 1.00 89.50 82 ALA A N 1
ATOM 656 C CA . ALA A 1 82 ? -17.481 5.192 13.993 1.00 89.50 82 ALA A CA 1
ATOM 657 C C . ALA A 1 82 ? -18.178 5.656 15.279 1.00 89.50 82 ALA A C 1
ATOM 659 O O . ALA A 1 82 ? -17.599 5.604 16.364 1.00 89.50 82 ALA A O 1
ATOM 660 N N . LEU A 1 83 ? -19.442 6.072 15.163 1.00 94.12 83 LEU A N 1
ATOM 661 C CA . LEU A 1 83 ? -20.239 6.511 16.303 1.00 94.12 83 LEU A CA 1
ATOM 662 C C . LEU A 1 83 ? -20.439 5.380 17.321 1.00 94.12 83 LEU A C 1
ATOM 664 O O . LEU A 1 83 ? -20.302 5.610 18.522 1.00 94.12 83 LEU A O 1
ATOM 668 N N . LEU A 1 84 ? -20.721 4.160 16.856 1.00 95.31 84 LEU A N 1
ATOM 669 C CA . LEU A 1 84 ? -20.859 2.992 17.728 1.00 95.31 84 LEU A CA 1
ATOM 670 C C . LEU A 1 84 ? -19.564 2.681 18.477 1.00 95.31 84 LEU A C 1
ATOM 672 O O . LEU A 1 84 ? -19.630 2.417 19.673 1.00 95.31 84 LEU A O 1
ATOM 676 N N . ILE A 1 85 ? -18.403 2.768 17.823 1.00 93.69 85 ILE A N 1
ATOM 677 C CA . ILE A 1 85 ? -17.100 2.588 18.480 1.00 93.69 85 ILE A CA 1
ATOM 678 C C . ILE A 1 85 ? -16.917 3.625 19.593 1.00 93.69 85 ILE A C 1
ATOM 680 O O . ILE A 1 85 ? -16.569 3.254 20.710 1.00 93.69 85 ILE A O 1
ATOM 684 N N . ILE A 1 86 ? -17.211 4.904 19.331 1.00 94.12 86 ILE A N 1
ATOM 685 C CA . ILE A 1 86 ? -17.107 5.969 20.346 1.00 94.12 86 ILE A CA 1
ATOM 686 C C . ILE A 1 86 ? -18.034 5.686 21.536 1.00 94.12 86 ILE A C 1
ATOM 688 O O . ILE A 1 86 ? -17.618 5.827 22.686 1.00 94.12 86 ILE A O 1
ATOM 692 N N . ILE A 1 87 ? -19.274 5.260 21.275 1.00 95.44 87 ILE A N 1
ATOM 693 C CA . ILE A 1 87 ? -20.244 4.918 22.325 1.00 95.44 87 ILE A CA 1
ATOM 694 C C . ILE A 1 87 ? -19.763 3.714 23.138 1.00 95.44 87 ILE A C 1
ATOM 696 O O . ILE A 1 87 ? -19.827 3.757 24.364 1.00 95.44 87 ILE A O 1
ATOM 700 N N . ILE A 1 88 ? -19.281 2.658 22.478 1.00 95.56 88 ILE A N 1
ATOM 701 C CA . ILE A 1 88 ? -18.781 1.442 23.131 1.00 95.56 88 ILE A CA 1
ATOM 702 C C . ILE A 1 88 ? -17.583 1.776 24.015 1.00 95.56 88 ILE A C 1
ATOM 704 O O . ILE A 1 88 ? -17.629 1.497 25.207 1.00 95.56 88 ILE A O 1
ATOM 708 N N . VAL A 1 89 ? -16.561 2.433 23.463 1.00 93.06 89 VAL A N 1
ATOM 709 C CA . VAL A 1 89 ? -15.343 2.799 24.201 1.00 93.06 89 VAL A CA 1
ATOM 710 C C . VAL A 1 89 ? -15.678 3.729 25.367 1.00 93.06 89 VAL A C 1
ATOM 712 O O . VAL A 1 89 ? -15.224 3.511 26.488 1.00 93.06 89 VAL A O 1
ATOM 715 N N . GLY A 1 90 ? -16.525 4.738 25.142 1.00 93.50 90 GLY A N 1
ATOM 716 C CA . GLY A 1 90 ? -16.965 5.649 26.199 1.00 93.50 90 GLY A CA 1
ATOM 717 C C . GLY A 1 90 ? -17.738 4.937 27.312 1.00 93.50 90 GLY A C 1
ATOM 718 O O . GLY A 1 90 ? -17.511 5.212 28.491 1.00 93.50 90 GLY A O 1
ATOM 719 N N . LEU A 1 91 ? -18.619 3.999 26.954 1.00 94.38 91 LEU A N 1
ATOM 720 C CA . LEU A 1 91 ? -19.364 3.182 27.910 1.00 94.38 91 LEU A CA 1
ATOM 721 C C . LEU A 1 91 ? -18.438 2.247 28.695 1.00 94.38 91 LEU A C 1
ATOM 723 O O . LEU A 1 91 ? -18.590 2.137 29.911 1.00 94.38 91 LEU A O 1
ATOM 727 N N . GLU A 1 92 ? -17.491 1.590 28.024 1.00 92.62 92 GLU A N 1
ATOM 728 C CA . GLU A 1 92 ? -16.521 0.684 28.644 1.00 92.62 92 GLU A CA 1
ATOM 729 C C . GLU A 1 92 ? -15.662 1.419 29.670 1.00 92.62 92 GLU A C 1
ATOM 731 O O . GLU A 1 92 ? -15.648 1.007 30.830 1.00 92.62 92 GLU A O 1
ATOM 736 N N . ILE A 1 93 ? -15.077 2.561 29.295 1.00 91.62 93 ILE A N 1
ATOM 737 C CA . ILE A 1 93 ? -14.284 3.403 30.203 1.00 91.62 93 ILE A CA 1
ATOM 738 C C . ILE A 1 93 ? -15.140 3.885 31.380 1.00 91.62 93 ILE A C 1
ATOM 740 O O . ILE A 1 93 ? -14.731 3.799 32.538 1.00 91.62 93 ILE A O 1
ATOM 744 N N . TRP A 1 94 ? -16.345 4.399 31.116 1.00 91.88 94 TRP A N 1
ATOM 745 C CA . TRP A 1 94 ? -17.185 4.971 32.170 1.00 91.88 94 TRP A CA 1
ATOM 746 C C . TRP A 1 94 ? -17.661 3.918 33.177 1.00 91.88 94 TRP A C 1
ATOM 748 O O . TRP A 1 94 ? -17.588 4.142 34.391 1.00 91.88 94 TRP A O 1
ATOM 758 N N . VAL A 1 95 ? -18.129 2.763 32.690 1.00 92.25 95 VAL A N 1
ATOM 759 C CA . VAL A 1 95 ? -18.533 1.651 33.559 1.00 92.25 95 VAL A CA 1
ATOM 760 C C . VAL A 1 95 ? -17.319 1.088 34.294 1.00 92.25 95 VAL A C 1
ATOM 762 O O . VAL A 1 95 ? -17.416 0.865 35.499 1.00 92.25 95 VAL A O 1
ATOM 765 N N . GLY A 1 96 ? -16.190 0.922 33.603 1.00 89.94 96 GLY A N 1
ATOM 766 C CA . GLY A 1 96 ? -14.931 0.422 34.152 1.00 89.94 96 GLY A CA 1
ATOM 767 C C . GLY A 1 96 ? -14.433 1.243 35.341 1.00 89.94 96 GLY A C 1
ATOM 768 O O . GLY A 1 96 ? -14.313 0.720 36.454 1.00 89.94 96 GLY A O 1
ATOM 769 N N . ILE A 1 97 ? -14.317 2.568 35.170 1.00 92.31 97 ILE A N 1
ATOM 770 C CA . ILE A 1 97 ? -13.920 3.502 36.242 1.00 92.31 97 ILE A CA 1
ATOM 771 C C . ILE A 1 97 ? -14.861 3.400 37.450 1.00 92.31 97 ILE A C 1
ATOM 773 O O . ILE A 1 97 ? -14.410 3.454 38.596 1.00 92.31 97 ILE A O 1
ATOM 777 N N . LYS A 1 98 ? -16.172 3.256 37.223 1.00 90.75 98 LYS A N 1
ATOM 778 C CA . LYS A 1 98 ? -17.168 3.136 38.300 1.00 90.75 98 LYS A CA 1
ATOM 779 C C . LYS A 1 98 ? -17.131 1.783 39.014 1.00 90.75 98 LYS A C 1
ATOM 781 O O . LYS A 1 98 ? -17.524 1.732 40.178 1.00 90.75 98 LYS A O 1
ATOM 786 N N . THR A 1 99 ? -16.695 0.708 38.354 1.00 89.38 99 THR A N 1
ATOM 787 C CA . THR A 1 99 ? -16.612 -0.633 38.956 1.00 89.38 99 THR A CA 1
ATOM 788 C C . THR A 1 99 ? -15.267 -0.943 39.605 1.00 89.38 99 THR A C 1
ATOM 790 O O . THR A 1 99 ? -15.254 -1.447 40.724 1.00 89.38 99 THR A O 1
ATOM 793 N N . GLY A 1 100 ? -14.159 -0.686 38.907 1.00 87.00 100 GLY A N 1
ATOM 794 C CA . GLY A 1 100 ? -12.802 -1.077 39.315 1.00 87.00 100 GLY A CA 1
ATOM 795 C C . GLY A 1 100 ? -11.942 0.090 39.802 1.00 87.00 100 GLY A C 1
ATOM 796 O O . GLY A 1 100 ? -10.857 -0.118 40.339 1.00 87.00 100 GLY A O 1
ATOM 797 N N . GLY A 1 101 ? -12.431 1.324 39.653 1.00 92.50 101 GLY A N 1
ATOM 798 C CA . GLY A 1 101 ? -11.655 2.527 39.923 1.00 92.50 101 GLY A CA 1
ATOM 799 C C . GLY A 1 101 ? -10.694 2.870 38.783 1.00 92.50 101 GLY A C 1
ATOM 800 O O . GLY A 1 101 ? -10.332 2.041 37.955 1.00 92.50 101 GLY A O 1
ATOM 801 N N . LEU A 1 102 ? -10.250 4.127 38.754 1.00 92.56 102 LEU A N 1
ATOM 802 C CA . LEU A 1 102 ? -9.404 4.645 37.675 1.00 92.56 102 LEU A CA 1
ATOM 803 C C . LEU A 1 102 ? -8.058 3.912 37.557 1.00 92.56 102 LEU A C 1
ATOM 805 O O . LEU A 1 102 ? -7.581 3.684 36.452 1.00 92.56 102 LEU A O 1
ATOM 809 N N . MET A 1 103 ? -7.441 3.546 38.685 1.00 92.69 103 MET A N 1
ATOM 810 C CA . MET A 1 103 ? -6.111 2.925 38.675 1.00 92.69 103 MET A CA 1
ATOM 811 C C . MET A 1 103 ? -6.124 1.545 38.008 1.00 92.69 103 MET A C 1
ATOM 813 O O . MET A 1 103 ? -5.167 1.195 37.325 1.00 92.69 103 MET A O 1
ATOM 817 N N . HIS A 1 104 ? -7.217 0.795 38.161 1.00 91.00 104 HIS A N 1
ATOM 818 C CA . HIS A 1 104 ? -7.390 -0.499 37.510 1.00 91.00 104 HIS A CA 1
ATOM 819 C C . HIS A 1 104 ? -7.483 -0.347 35.986 1.00 91.00 104 HIS A C 1
ATOM 821 O O . HIS A 1 104 ? -6.730 -0.986 35.260 1.00 91.00 104 HIS A O 1
ATOM 827 N N . GLU A 1 105 ? -8.321 0.576 35.504 1.00 91.56 105 GLU A N 1
ATOM 828 C CA . GLU A 1 105 ? -8.463 0.863 34.067 1.00 91.56 105 GLU A CA 1
ATOM 829 C C . GLU A 1 105 ? -7.143 1.326 33.433 1.00 91.56 105 GLU A C 1
ATOM 831 O O . GLU A 1 105 ? -6.791 0.923 32.322 1.00 91.56 105 GLU A O 1
ATOM 836 N N . VAL A 1 106 ? -6.368 2.142 34.156 1.00 92.69 106 VAL A N 1
ATOM 837 C CA . VAL A 1 106 ? -5.033 2.570 33.713 1.00 92.69 106 VAL A CA 1
ATOM 838 C C . VAL A 1 106 ? -4.077 1.380 33.621 1.00 92.69 106 VAL A C 1
ATOM 840 O O . VAL A 1 106 ? -3.337 1.278 32.644 1.00 92.69 106 VAL A O 1
ATOM 843 N N . GLN A 1 107 ? -4.089 0.474 34.601 1.00 94.00 107 GLN A N 1
ATOM 844 C CA . GLN A 1 107 ? -3.249 -0.727 34.587 1.00 94.00 107 GLN A CA 1
ATOM 845 C C . GLN A 1 107 ? -3.608 -1.664 33.429 1.00 94.00 107 GLN A C 1
ATOM 847 O O . GLN A 1 107 ? -2.709 -2.098 32.709 1.00 94.00 107 GLN A O 1
ATOM 852 N N . GLU A 1 108 ? -4.893 -1.938 33.201 1.00 91.69 108 GLU A N 1
ATOM 853 C CA . GLU A 1 108 ? -5.348 -2.776 32.082 1.00 91.69 108 GLU A CA 1
ATOM 854 C C . GLU A 1 108 ? -4.972 -2.168 30.729 1.00 91.69 108 GLU A C 1
ATOM 856 O O . GLU A 1 108 ? -4.415 -2.851 29.865 1.00 91.69 108 GLU A O 1
ATOM 861 N N . THR A 1 109 ? -5.191 -0.860 30.573 1.00 92.00 109 THR A N 1
ATOM 862 C CA . THR A 1 109 ? -4.801 -0.129 29.361 1.00 92.00 109 THR A CA 1
ATOM 863 C C . THR A 1 109 ? -3.288 -0.190 29.148 1.00 92.00 109 THR A C 1
ATOM 865 O O . THR A 1 109 ? -2.830 -0.455 28.036 1.00 92.00 109 THR A O 1
ATOM 868 N N . ALA A 1 110 ? -2.490 -0.002 30.204 1.00 95.38 110 ALA A N 1
ATOM 869 C CA . ALA A 1 110 ? -1.034 -0.082 30.122 1.00 95.38 110 ALA A CA 1
ATOM 870 C C . ALA A 1 110 ? -0.558 -1.484 29.708 1.00 95.38 110 ALA A C 1
ATOM 872 O O . ALA A 1 110 ? 0.310 -1.600 28.843 1.00 95.38 110 ALA A O 1
ATOM 873 N N . ILE A 1 111 ? -1.153 -2.545 30.265 1.00 96.44 111 ILE A N 1
ATOM 874 C CA . ILE A 1 111 ? -0.853 -3.933 29.882 1.00 96.44 111 ILE A CA 1
ATOM 875 C C . ILE A 1 111 ? -1.178 -4.167 28.403 1.00 96.44 111 ILE A C 1
ATOM 877 O O . ILE A 1 111 ? -0.356 -4.739 27.686 1.00 96.44 111 ILE A O 1
ATOM 881 N N . ALA A 1 112 ? -2.335 -3.699 27.926 1.00 94.94 112 ALA A N 1
ATOM 882 C CA . ALA A 1 112 ? -2.728 -3.839 26.525 1.00 94.94 112 ALA A CA 1
ATOM 883 C C . ALA A 1 112 ? -1.756 -3.121 25.574 1.00 94.94 112 ALA A C 1
ATOM 885 O O . ALA A 1 112 ? -1.354 -3.692 24.559 1.00 94.94 112 ALA A O 1
ATOM 886 N N . VAL A 1 113 ? -1.324 -1.904 25.923 1.00 96.00 113 VAL A N 1
ATOM 887 C CA . VAL A 1 113 ? -0.323 -1.151 25.149 1.00 96.00 113 VAL A CA 1
ATOM 888 C C . VAL A 1 113 ? 1.017 -1.885 25.130 1.00 96.00 113 VAL A C 1
ATOM 890 O O . VAL A 1 113 ? 1.590 -2.067 24.060 1.00 96.00 113 VAL A O 1
ATOM 893 N N . ILE A 1 114 ? 1.503 -2.362 26.280 1.00 97.62 114 ILE A N 1
ATOM 894 C CA . ILE A 1 114 ? 2.759 -3.124 26.358 1.00 97.62 114 ILE A CA 1
ATOM 895 C C . ILE A 1 114 ? 2.679 -4.387 25.494 1.00 97.62 114 ILE A C 1
ATOM 897 O O . ILE A 1 114 ? 3.598 -4.658 24.723 1.00 97.62 114 ILE A O 1
ATOM 901 N N . LEU A 1 115 ? 1.576 -5.135 25.571 1.00 97.44 115 LEU A N 1
ATOM 902 C CA . LEU A 1 115 ? 1.367 -6.327 24.751 1.00 97.44 115 LEU A CA 1
ATOM 903 C C . LEU A 1 115 ? 1.360 -5.991 23.253 1.00 97.44 115 LEU A C 1
ATOM 905 O O . LEU A 1 115 ? 1.998 -6.692 22.470 1.00 97.44 115 LEU A O 1
ATOM 909 N N . ALA A 1 116 ? 0.688 -4.910 22.854 1.00 94.69 116 ALA A N 1
ATOM 910 C CA . ALA A 1 116 ? 0.672 -4.455 21.467 1.00 94.69 116 ALA A CA 1
ATOM 911 C C . ALA A 1 116 ? 2.079 -4.086 20.966 1.00 94.69 116 ALA A C 1
ATOM 913 O O . ALA A 1 116 ? 2.448 -4.473 19.858 1.00 94.69 116 ALA A O 1
ATOM 914 N N . LEU A 1 117 ? 2.890 -3.408 21.790 1.00 96.50 117 LEU A N 1
ATOM 915 C CA . LEU A 1 117 ? 4.285 -3.093 21.461 1.00 96.50 117 LEU A CA 1
ATOM 916 C C . LEU A 1 117 ? 5.135 -4.363 21.334 1.00 96.50 117 LEU A C 1
ATOM 918 O O . LEU A 1 117 ? 5.900 -4.485 20.382 1.00 96.50 117 LEU A O 1
ATOM 922 N N . ILE A 1 118 ? 4.974 -5.331 22.243 1.00 97.56 118 ILE A N 1
ATOM 923 C CA . ILE A 1 118 ? 5.670 -6.626 22.165 1.00 97.56 118 ILE A CA 1
ATOM 924 C C . ILE A 1 118 ? 5.314 -7.350 20.865 1.00 97.56 118 ILE A C 1
ATOM 926 O O . ILE A 1 118 ? 6.204 -7.865 20.195 1.00 97.56 118 ILE A O 1
ATOM 930 N N . ILE A 1 119 ? 4.034 -7.373 20.486 1.00 95.88 119 ILE A N 1
ATOM 931 C CA . ILE A 1 119 ? 3.593 -7.993 19.233 1.00 95.88 119 ILE A CA 1
ATOM 932 C C . ILE A 1 119 ? 4.185 -7.251 18.031 1.00 95.88 119 ILE A C 1
ATOM 934 O O . ILE A 1 119 ? 4.713 -7.901 17.132 1.00 95.88 119 ILE A O 1
ATOM 938 N N . TRP A 1 120 ? 4.140 -5.915 18.015 1.00 95.56 120 TRP A N 1
ATOM 939 C CA . TRP A 1 120 ? 4.654 -5.107 16.907 1.00 95.56 120 TRP A CA 1
ATOM 940 C C . TRP A 1 120 ? 6.162 -5.289 16.713 1.00 95.56 120 TRP A C 1
ATOM 942 O O . TRP A 1 120 ? 6.604 -5.696 15.640 1.00 95.56 120 TRP A O 1
ATOM 952 N N . TYR A 1 121 ? 6.956 -5.051 17.760 1.00 96.94 121 TYR A N 1
ATOM 953 C CA . TYR A 1 121 ? 8.413 -5.174 17.686 1.00 96.94 121 TYR A CA 1
ATOM 954 C C . TYR A 1 121 ? 8.870 -6.631 17.574 1.00 96.94 121 TYR A C 1
ATOM 956 O O . TYR A 1 121 ? 9.846 -6.910 16.884 1.00 96.94 121 TYR A O 1
ATOM 964 N N . GLY A 1 122 ? 8.152 -7.571 18.194 1.00 97.62 122 GLY A N 1
ATOM 965 C CA . GLY A 1 122 ? 8.402 -9.002 18.039 1.00 97.62 122 GLY A CA 1
ATOM 966 C C . GLY A 1 122 ? 8.170 -9.469 16.602 1.00 97.62 122 GLY A C 1
ATOM 967 O O . GLY A 1 122 ? 9.021 -10.154 16.040 1.00 97.62 122 GLY A O 1
ATOM 968 N N . ALA A 1 123 ? 7.064 -9.055 15.975 1.00 97.00 123 ALA A N 1
ATOM 969 C CA . ALA A 1 123 ? 6.806 -9.331 14.565 1.00 97.00 123 ALA A CA 1
ATOM 970 C C . ALA A 1 123 ? 7.849 -8.663 13.662 1.00 97.00 123 ALA A C 1
ATOM 972 O O . ALA A 1 123 ? 8.363 -9.320 12.761 1.00 97.00 123 ALA A O 1
ATOM 973 N N . GLY A 1 124 ? 8.205 -7.404 13.931 1.00 97.31 124 GLY A N 1
ATOM 974 C CA . GLY A 1 124 ? 9.225 -6.690 13.164 1.00 97.31 124 GLY A CA 1
ATOM 975 C C . GLY A 1 124 ? 10.595 -7.368 13.218 1.00 97.31 124 GLY A C 1
ATOM 976 O O . GLY A 1 124 ? 11.224 -7.586 12.185 1.00 97.31 124 GLY A O 1
ATOM 977 N N . PHE A 1 125 ? 11.007 -7.827 14.403 1.00 97.25 125 PHE A N 1
ATOM 978 C CA . PHE A 1 125 ? 12.220 -8.625 14.576 1.00 97.25 125 PHE A CA 1
ATOM 979 C C . PHE A 1 125 ? 12.156 -9.958 13.812 1.00 97.25 125 PHE A C 1
ATOM 981 O O . PHE A 1 125 ? 13.077 -10.285 13.067 1.00 97.25 125 PHE A O 1
ATOM 988 N N . LEU A 1 126 ? 11.063 -10.721 13.952 1.00 97.06 126 LEU A N 1
ATOM 989 C CA . LEU A 1 126 ? 10.907 -12.025 13.290 1.00 97.06 126 LEU A CA 1
ATOM 990 C C . LEU A 1 126 ? 10.849 -11.917 11.760 1.00 97.06 126 LEU A C 1
ATOM 992 O O . LEU A 1 126 ? 11.324 -12.807 11.055 1.00 97.06 126 LEU A O 1
ATOM 996 N N . LEU A 1 127 ? 10.253 -10.842 11.248 1.00 97.38 127 LEU A N 1
ATOM 997 C CA . LEU A 1 127 ? 10.069 -10.599 9.819 1.00 97.38 127 LEU A CA 1
ATOM 998 C C . LEU A 1 127 ? 11.187 -9.738 9.212 1.00 97.38 127 LEU A C 1
ATOM 1000 O O . LEU A 1 127 ? 11.179 -9.495 8.003 1.00 97.38 127 LEU A O 1
ATOM 1004 N N . ASN A 1 128 ? 12.159 -9.317 10.024 1.00 96.88 128 ASN A N 1
ATOM 1005 C CA . ASN A 1 128 ? 13.263 -8.442 9.637 1.00 96.88 128 ASN A CA 1
ATOM 1006 C C . ASN A 1 128 ? 12.788 -7.146 8.952 1.00 96.88 128 ASN A C 1
ATOM 1008 O O . ASN A 1 128 ? 13.272 -6.794 7.882 1.00 96.88 128 ASN A O 1
ATOM 1012 N N . THR A 1 129 ? 11.788 -6.472 9.518 1.00 96.62 129 THR A N 1
ATOM 1013 C CA . THR A 1 129 ? 11.250 -5.201 9.005 1.00 96.62 129 THR A CA 1
ATOM 1014 C C . THR A 1 129 ? 10.713 -4.336 10.141 1.00 96.62 129 THR A C 1
ATOM 1016 O O . THR A 1 129 ? 10.107 -4.842 11.081 1.00 96.62 129 THR A O 1
ATOM 1019 N N . ASP A 1 130 ? 10.855 -3.017 10.033 1.00 94.94 130 ASP A N 1
ATOM 1020 C CA . ASP A 1 130 ? 10.262 -2.077 10.992 1.00 94.94 130 ASP A CA 1
ATOM 1021 C C . ASP A 1 130 ? 8.743 -1.911 10.811 1.00 94.94 130 ASP A C 1
ATOM 1023 O O . ASP A 1 130 ? 8.057 -1.366 11.678 1.00 94.94 130 ASP A O 1
ATOM 1027 N N . THR A 1 131 ? 8.199 -2.372 9.679 1.00 95.12 131 THR A N 1
ATOM 1028 C CA . THR A 1 131 ? 6.773 -2.267 9.342 1.00 95.12 131 THR A CA 1
ATOM 1029 C C . THR A 1 131 ? 6.215 -3.651 9.000 1.00 95.12 131 THR A C 1
ATOM 1031 O O . THR A 1 131 ? 5.978 -3.948 7.834 1.00 95.12 131 THR A O 1
ATOM 1034 N N . PRO A 1 132 ? 5.987 -4.533 9.989 1.00 96.75 132 PRO A N 1
ATOM 1035 C CA . PRO A 1 132 ? 5.560 -5.913 9.741 1.00 96.75 132 PRO A CA 1
ATOM 1036 C C . PRO A 1 132 ? 4.156 -6.034 9.129 1.00 96.75 132 PRO A C 1
ATOM 1038 O O . PRO A 1 132 ? 3.818 -7.090 8.594 1.00 96.75 132 PRO A O 1
ATOM 1041 N N . LEU A 1 133 ? 3.333 -4.984 9.214 1.00 96.38 133 LEU A N 1
ATOM 1042 C CA . LEU A 1 133 ? 1.963 -4.953 8.706 1.00 96.38 133 LEU A CA 1
ATOM 1043 C C . LEU A 1 133 ? 1.688 -3.658 7.939 1.00 96.38 133 LEU A C 1
ATOM 1045 O O . LEU A 1 133 ? 1.984 -2.570 8.435 1.00 96.38 133 LEU A O 1
ATOM 1049 N N . ASP A 1 134 ? 1.049 -3.773 6.775 1.00 96.06 134 ASP A N 1
ATOM 1050 C CA . ASP A 1 134 ? 0.581 -2.626 5.992 1.00 96.06 134 ASP A CA 1
ATOM 1051 C C . ASP A 1 134 ? -0.719 -2.939 5.228 1.00 96.06 134 ASP A C 1
ATOM 1053 O O . ASP A 1 134 ? -1.032 -4.101 5.001 1.00 96.06 134 ASP A O 1
ATOM 1057 N N . ALA A 1 135 ? -1.501 -1.933 4.828 1.00 95.31 135 ALA A N 1
ATOM 1058 C CA . ALA A 1 135 ? -2.762 -2.130 4.114 1.00 95.31 135 ALA A CA 1
ATOM 1059 C C . ALA A 1 135 ? -2.727 -1.570 2.693 1.00 95.31 135 ALA A C 1
ATOM 1061 O O . ALA A 1 135 ? -2.228 -0.477 2.446 1.00 95.31 135 ALA A O 1
ATOM 1062 N N . VAL A 1 136 ? -3.371 -2.284 1.772 1.00 95.50 136 VAL A N 1
ATOM 1063 C CA . VAL A 1 136 ? -3.535 -1.847 0.384 1.00 95.50 136 VAL A CA 1
ATOM 1064 C C . VAL A 1 136 ? -4.560 -0.715 0.321 1.00 95.50 136 VAL A C 1
ATOM 1066 O O . VAL A 1 136 ? -5.748 -0.918 0.590 1.00 95.50 136 VAL A O 1
ATOM 1069 N N . VAL A 1 137 ? -4.104 0.484 -0.046 1.00 92.94 137 VAL A N 1
ATOM 1070 C CA . VAL A 1 137 ? -4.933 1.704 -0.060 1.00 92.94 137 VAL A CA 1
ATOM 1071 C C . VAL A 1 137 ? -5.603 1.998 -1.407 1.00 92.94 137 VAL A C 1
ATOM 1073 O O . VAL A 1 137 ? -6.569 2.762 -1.451 1.00 92.94 137 VAL A O 1
ATOM 1076 N N . SER A 1 138 ? -5.145 1.367 -2.493 1.00 92.44 138 SER A N 1
ATOM 1077 C CA . SER A 1 138 ? -5.585 1.631 -3.871 1.00 92.44 138 SER A CA 1
ATOM 1078 C C . SER A 1 138 ? -5.946 0.355 -4.647 1.00 92.44 138 SER A C 1
ATOM 1080 O O . SER A 1 138 ? -5.825 -0.754 -4.135 1.00 92.44 138 SER A O 1
ATOM 1082 N N . CYS A 1 139 ? -6.402 0.512 -5.894 1.00 92.19 139 CYS A N 1
ATOM 1083 C CA . CYS A 1 139 ? -6.693 -0.597 -6.815 1.00 92.19 139 CYS A CA 1
ATOM 1084 C C . CYS A 1 139 ? -5.597 -0.810 -7.877 1.00 92.19 139 CYS A C 1
ATOM 1086 O O . CYS A 1 139 ? -5.837 -1.487 -8.881 1.00 92.19 139 CYS A O 1
ATOM 1088 N N . SER A 1 140 ? -4.398 -0.248 -7.680 1.00 93.12 140 SER A N 1
ATOM 1089 C CA . SER A 1 140 ? -3.279 -0.386 -8.626 1.00 93.12 140 SER A CA 1
ATOM 1090 C C . SER A 1 140 ? -2.699 -1.802 -8.682 1.00 93.12 140 SER A C 1
ATOM 1092 O O . SER A 1 140 ? -2.021 -2.144 -9.645 1.00 93.12 140 SER A O 1
ATOM 1094 N N . MET A 1 141 ? -2.986 -2.639 -7.683 1.00 94.50 141 MET A N 1
ATOM 1095 C CA . MET A 1 141 ? -2.522 -4.028 -7.600 1.00 94.50 141 MET A CA 1
ATOM 1096 C C . MET A 1 141 ? -3.559 -5.068 -8.023 1.00 94.50 141 MET A C 1
ATOM 1098 O O . MET A 1 141 ? -3.306 -6.265 -7.901 1.00 94.50 141 MET A O 1
ATOM 1102 N N . GLN A 1 142 ? -4.721 -4.657 -8.533 1.00 92.06 142 GLN A N 1
ATOM 1103 C CA . GLN A 1 142 ? -5.690 -5.625 -9.041 1.00 92.06 142 GLN A CA 1
ATOM 1104 C C . GLN A 1 142 ? -5.138 -6.370 -10.275 1.00 92.06 142 GLN A C 1
ATOM 1106 O O . GLN A 1 142 ? -4.482 -5.751 -11.111 1.00 92.06 142 GLN A O 1
ATOM 1111 N N . PRO A 1 143 ? -5.425 -7.679 -10.430 1.00 89.38 143 PRO A N 1
ATOM 1112 C CA . PRO A 1 143 ? -6.267 -8.513 -9.564 1.00 89.38 143 PRO A CA 1
ATOM 1113 C C . PRO A 1 143 ? -5.521 -9.195 -8.401 1.00 89.38 143 PRO A C 1
ATOM 1115 O O . PRO A 1 143 ? -6.154 -9.922 -7.643 1.00 89.38 143 PRO A O 1
ATOM 1118 N N . ALA A 1 144 ? -4.204 -9.012 -8.262 1.00 91.81 144 ALA A N 1
ATOM 1119 C CA . ALA A 1 144 ? -3.405 -9.730 -7.267 1.00 91.81 144 ALA A CA 1
ATOM 1120 C C . ALA A 1 144 ? -3.742 -9.330 -5.822 1.00 91.81 144 ALA A C 1
ATOM 1122 O O . ALA A 1 144 ? -3.776 -10.183 -4.935 1.00 91.81 144 ALA A O 1
ATOM 1123 N N . LEU A 1 145 ? -3.996 -8.041 -5.580 1.00 94.69 145 LEU A N 1
ATOM 1124 C CA . LEU A 1 145 ? -4.411 -7.526 -4.278 1.00 94.69 145 LEU A CA 1
ATOM 1125 C C . LEU A 1 145 ? -5.544 -6.515 -4.430 1.00 94.69 145 LEU A C 1
ATOM 1127 O O . LEU A 1 145 ? -5.475 -5.605 -5.260 1.00 94.69 145 LEU A O 1
ATOM 1131 N N . ASP A 1 146 ? -6.552 -6.647 -3.571 1.00 93.50 146 ASP A N 1
ATOM 1132 C CA . ASP A 1 146 ? -7.652 -5.699 -3.485 1.00 93.50 146 ASP A CA 1
ATOM 1133 C C . ASP A 1 146 ? -7.412 -4.663 -2.386 1.00 93.50 146 ASP A C 1
ATOM 1135 O O . ASP A 1 146 ? -6.802 -4.929 -1.343 1.00 93.50 146 ASP A O 1
ATOM 1139 N N . ARG A 1 147 ? -7.958 -3.463 -2.605 1.00 92.56 147 ARG A N 1
ATOM 1140 C CA . ARG A 1 147 ? -8.025 -2.414 -1.587 1.00 92.56 147 ARG A CA 1
ATOM 1141 C C . ARG A 1 147 ? -8.648 -2.968 -0.305 1.00 92.56 147 ARG A C 1
ATOM 1143 O O . ARG A 1 147 ? -9.696 -3.610 -0.332 1.00 92.56 147 ARG A O 1
ATOM 1150 N N . GLY A 1 148 ? -8.015 -2.676 0.827 1.00 93.00 148 GLY A N 1
ATOM 1151 C CA . GLY A 1 148 ? -8.437 -3.175 2.133 1.00 93.00 148 GLY A CA 1
ATOM 1152 C C . GLY A 1 148 ? -7.884 -4.555 2.490 1.00 93.00 148 GLY A C 1
ATOM 1153 O O . GLY A 1 148 ? -8.218 -5.069 3.555 1.00 93.00 148 GLY A O 1
ATOM 1154 N N . HIS A 1 149 ? -7.018 -5.157 1.673 1.00 96.06 149 HIS A N 1
ATOM 1155 C CA . HIS A 1 149 ? -6.162 -6.251 2.135 1.00 96.06 149 HIS A CA 1
ATOM 1156 C C . HIS A 1 149 ? -5.148 -5.727 3.162 1.00 96.06 149 HIS A C 1
ATOM 1158 O O . HIS A 1 149 ? -4.550 -4.672 2.956 1.00 96.06 149 HIS A O 1
ATOM 1164 N N . MET A 1 150 ? -4.955 -6.461 4.260 1.00 96.88 150 MET A N 1
ATOM 1165 C CA . MET A 1 150 ? -3.847 -6.253 5.200 1.00 96.88 150 MET A CA 1
ATOM 1166 C C . MET A 1 150 ? -2.727 -7.224 4.847 1.00 96.88 150 MET A C 1
ATOM 1168 O O . MET A 1 150 ? -2.953 -8.428 4.823 1.00 96.88 150 MET A O 1
ATOM 1172 N N . MET A 1 151 ? -1.534 -6.726 4.587 1.00 97.69 151 MET A N 1
ATOM 1173 C CA . MET A 1 151 ? -0.363 -7.503 4.216 1.00 97.69 151 MET A CA 1
ATOM 1174 C C . MET A 1 151 ? 0.564 -7.697 5.407 1.00 97.69 151 MET A C 1
ATOM 1176 O O . MET A 1 151 ? 0.728 -6.796 6.226 1.00 97.69 151 MET A O 1
ATOM 1180 N N . VAL A 1 152 ? 1.204 -8.861 5.449 1.00 97.69 152 VAL A N 1
ATOM 1181 C CA . VAL A 1 152 ? 2.359 -9.135 6.305 1.00 97.69 152 VAL A CA 1
ATOM 1182 C C . VAL A 1 152 ? 3.615 -8.930 5.472 1.00 97.69 152 VAL A C 1
ATOM 1184 O O . VAL A 1 152 ? 3.743 -9.530 4.399 1.00 97.69 152 VAL A O 1
ATOM 1187 N N . LEU A 1 153 ? 4.519 -8.082 5.955 1.00 98.12 153 LEU A N 1
ATOM 1188 C CA . LEU A 1 153 ? 5.738 -7.705 5.246 1.00 98.12 153 LEU A CA 1
ATOM 1189 C C . LEU A 1 153 ? 6.960 -8.414 5.821 1.00 98.12 153 LEU A C 1
ATOM 1191 O O . LEU A 1 153 ? 7.032 -8.658 7.020 1.00 98.12 153 LEU A O 1
ATOM 1195 N N . GLN A 1 154 ? 7.931 -8.712 4.962 1.00 97.81 154 GLN A N 1
ATOM 1196 C CA . GLN A 1 154 ? 9.218 -9.286 5.341 1.00 97.81 154 GLN A CA 1
ATOM 1197 C C . GLN A 1 154 ? 10.364 -8.510 4.678 1.00 97.81 154 GLN A C 1
ATOM 1199 O O . GLN A 1 154 ? 10.329 -8.282 3.468 1.00 97.81 154 GLN A O 1
ATOM 1204 N N . GLY A 1 155 ? 11.400 -8.138 5.429 1.00 94.81 155 GLY A N 1
ATOM 1205 C CA . GLY A 1 155 ? 12.576 -7.438 4.891 1.00 94.81 155 GLY A CA 1
ATOM 1206 C C . GLY A 1 155 ? 13.695 -8.393 4.480 1.00 94.81 155 GLY A C 1
ATOM 1207 O O . GLY A 1 155 ? 14.795 -8.356 5.024 1.00 94.81 155 GLY A O 1
ATOM 1208 N N . THR A 1 156 ? 13.418 -9.296 3.540 1.00 84.62 156 THR A N 1
ATOM 1209 C CA . THR A 1 156 ? 14.443 -10.148 2.907 1.00 84.62 156 THR A CA 1
ATOM 1210 C C . THR A 1 156 ? 14.653 -9.749 1.445 1.00 84.62 156 THR A C 1
ATOM 1212 O O . THR A 1 156 ? 13.946 -8.893 0.917 1.00 84.62 156 THR A O 1
ATOM 1215 N N . GLY A 1 157 ? 15.638 -10.362 0.777 1.00 88.00 157 GLY A N 1
ATOM 1216 C CA . GLY A 1 157 ? 15.929 -10.098 -0.633 1.00 88.00 157 GLY A CA 1
ATOM 1217 C C . GLY A 1 157 ? 14.709 -10.270 -1.549 1.00 88.00 157 GLY A C 1
ATOM 1218 O O . GLY A 1 157 ? 13.822 -11.092 -1.292 1.00 88.00 157 GLY A O 1
ATOM 1219 N N . LEU A 1 158 ? 14.687 -9.487 -2.627 1.00 93.62 158 LEU A N 1
ATOM 1220 C CA . LEU A 1 158 ? 13.607 -9.473 -3.609 1.00 93.62 158 LEU A CA 1
ATOM 1221 C C . LEU A 1 158 ? 13.830 -10.528 -4.696 1.00 93.62 158 LEU A C 1
ATOM 1223 O O . LEU A 1 158 ? 14.925 -10.654 -5.244 1.00 93.62 158 LEU A O 1
ATOM 1227 N N . ASN A 1 159 ? 12.766 -11.223 -5.088 1.00 94.94 159 ASN A N 1
ATOM 1228 C CA . ASN A 1 159 ? 12.721 -12.040 -6.296 1.00 94.94 159 ASN A CA 1
ATOM 1229 C C . ASN A 1 159 ? 12.542 -11.150 -7.537 1.00 94.94 159 ASN A C 1
ATOM 1231 O O . ASN A 1 159 ? 11.497 -11.130 -8.195 1.00 94.94 159 ASN A O 1
ATOM 1235 N N . SER A 1 160 ? 13.573 -10.367 -7.835 1.00 95.19 160 SER A N 1
ATOM 1236 C CA . SER A 1 160 ? 13.618 -9.435 -8.959 1.00 95.19 160 SER A CA 1
ATOM 1237 C C . SER A 1 160 ? 14.903 -9.641 -9.753 1.00 95.19 160 SER A C 1
ATOM 1239 O O . SER A 1 160 ? 15.935 -9.971 -9.173 1.00 95.19 160 SER A O 1
ATOM 1241 N N . PRO A 1 161 ? 14.867 -9.495 -11.084 1.00 97.12 161 PRO A N 1
ATOM 1242 C CA . PRO A 1 161 ? 16.066 -9.573 -11.880 1.00 97.12 161 PRO A CA 1
ATOM 1243 C C . PRO A 1 161 ? 16.873 -8.288 -11.676 1.00 97.12 161 PRO A C 1
ATOM 1245 O O . PRO A 1 161 ? 16.312 -7.196 -11.571 1.00 97.12 161 PRO A O 1
ATOM 1248 N N . GLU A 1 162 ? 18.190 -8.433 -11.654 1.00 96.81 162 GLU A N 1
ATOM 1249 C CA . GLU A 1 162 ? 19.103 -7.317 -11.438 1.00 96.81 162 GLU A CA 1
ATOM 1250 C C . GLU A 1 162 ? 19.770 -6.900 -12.756 1.00 96.81 162 GLU A C 1
ATOM 1252 O O . GLU A 1 162 ? 20.162 -7.747 -13.577 1.00 96.81 162 GLU A O 1
ATOM 1257 N N . ALA A 1 163 ? 19.863 -5.589 -12.968 1.00 97.25 163 ALA A N 1
ATOM 1258 C CA . ALA A 1 163 ? 20.582 -4.956 -14.062 1.00 97.25 163 ALA A CA 1
ATOM 1259 C C . ALA A 1 163 ? 21.683 -4.068 -13.483 1.00 97.25 163 ALA A C 1
ATOM 1261 O O . ALA A 1 163 ? 21.409 -3.215 -12.647 1.00 97.25 163 ALA A O 1
ATOM 1262 N N . TYR A 1 164 ? 22.915 -4.256 -13.947 1.00 97.62 164 TYR A N 1
ATOM 1263 C CA . TYR A 1 164 ? 24.063 -3.502 -13.457 1.00 97.62 164 TYR A CA 1
ATOM 1264 C C . TYR A 1 164 ? 24.359 -2.273 -14.323 1.00 97.62 164 TYR A C 1
ATOM 1266 O O . TYR A 1 164 ? 24.460 -2.372 -15.558 1.00 97.62 164 TYR A O 1
ATOM 1274 N N . LEU A 1 165 ? 24.597 -1.143 -13.664 1.00 97.62 165 LEU A N 1
ATOM 1275 C CA . LEU A 1 165 ? 25.037 0.119 -14.245 1.00 97.62 165 LEU A CA 1
ATOM 1276 C C . LEU A 1 165 ? 26.220 0.696 -13.460 1.00 97.62 165 LEU A C 1
ATOM 1278 O O . LEU A 1 165 ? 26.341 0.517 -12.254 1.00 97.62 165 LEU A O 1
ATOM 1282 N N . THR A 1 166 ? 27.087 1.427 -14.149 1.00 98.25 166 THR A N 1
ATOM 1283 C CA . THR A 1 166 ? 28.074 2.298 -13.500 1.00 98.25 166 THR A CA 1
ATOM 1284 C C . THR A 1 166 ? 27.413 3.595 -13.038 1.00 98.25 166 THR A C 1
ATOM 1286 O O . THR A 1 166 ? 26.351 3.983 -13.545 1.00 98.25 166 THR A O 1
ATOM 1289 N N . LYS A 1 167 ? 28.059 4.323 -12.123 1.00 97.62 167 LYS A N 1
ATOM 1290 C CA . LYS A 1 167 ? 27.559 5.641 -11.686 1.00 97.62 167 LYS A CA 1
ATOM 1291 C C . LYS A 1 167 ? 27.429 6.638 -12.837 1.00 97.62 167 LYS A C 1
ATOM 1293 O O . LYS A 1 167 ? 26.495 7.438 -12.849 1.00 97.62 167 LYS A O 1
ATOM 1298 N N . GLU A 1 168 ? 28.326 6.568 -13.818 1.00 97.56 168 GLU A N 1
ATOM 1299 C CA . GLU A 1 168 ? 28.285 7.444 -14.991 1.00 97.56 168 GLU A CA 1
ATOM 1300 C C . GLU A 1 168 ? 27.109 7.107 -15.915 1.00 97.56 168 GLU A C 1
ATOM 1302 O O . GLU A 1 168 ? 26.367 7.998 -16.324 1.00 97.56 168 GLU A O 1
ATOM 1307 N N . GLU A 1 169 ? 26.864 5.822 -16.174 1.00 97.31 169 GLU A N 1
ATOM 1308 C CA . GLU A 1 169 ? 25.689 5.375 -16.930 1.00 97.31 169 GLU A CA 1
ATOM 1309 C C . GLU A 1 169 ? 24.384 5.799 -16.239 1.00 97.31 169 GLU A C 1
ATOM 1311 O O . GLU A 1 169 ? 23.478 6.337 -16.876 1.00 97.31 169 GLU A O 1
ATOM 1316 N N . TRP A 1 170 ? 24.302 5.631 -14.917 1.00 96.88 170 TRP A N 1
ATOM 1317 C CA . TRP A 1 170 ? 23.150 6.078 -14.134 1.00 96.88 170 TRP A CA 1
ATOM 1318 C C . TRP A 1 170 ? 22.948 7.596 -14.203 1.00 96.88 170 TRP A C 1
ATOM 1320 O O . TRP A 1 170 ? 21.818 8.079 -14.325 1.00 96.88 170 TRP A O 1
ATOM 1330 N N . ARG A 1 171 ? 24.040 8.368 -14.170 1.00 96.19 171 ARG A N 1
ATOM 1331 C CA . ARG A 1 171 ? 24.005 9.825 -14.337 1.00 96.19 171 ARG A CA 1
ATOM 1332 C C . ARG A 1 171 ? 23.460 10.212 -15.711 1.00 96.19 171 ARG A C 1
ATOM 1334 O O . ARG A 1 171 ? 22.621 11.110 -15.772 1.00 96.19 171 ARG A O 1
ATOM 1341 N N . ILE A 1 172 ? 23.891 9.538 -16.778 1.00 95.38 172 ILE A N 1
ATOM 1342 C CA . ILE A 1 172 ? 23.398 9.759 -18.148 1.00 95.38 172 ILE A CA 1
ATOM 1343 C C . ILE A 1 172 ? 21.896 9.466 -18.228 1.00 95.38 172 ILE A C 1
ATOM 1345 O O . ILE A 1 172 ? 21.137 10.310 -18.702 1.00 95.38 172 ILE A O 1
ATOM 1349 N N . ILE A 1 173 ? 21.452 8.326 -17.691 1.00 94.38 173 ILE A N 1
ATOM 1350 C CA . ILE A 1 173 ? 20.037 7.926 -17.664 1.00 94.38 173 ILE A CA 1
ATOM 1351 C C . ILE A 1 173 ? 19.165 8.979 -16.970 1.00 94.38 173 ILE A C 1
ATOM 1353 O O . ILE A 1 173 ? 18.128 9.381 -17.508 1.00 94.38 173 ILE A O 1
ATOM 1357 N N . LYS A 1 174 ? 19.584 9.444 -15.786 1.00 93.75 174 LYS A N 1
ATOM 1358 C CA . LYS A 1 174 ? 18.837 10.452 -15.021 1.00 93.75 174 LYS A CA 1
ATOM 1359 C C . LYS A 1 174 ? 18.852 11.817 -15.708 1.00 93.75 174 LYS A C 1
ATOM 1361 O O . LYS A 1 174 ? 17.795 12.414 -15.883 1.00 93.75 174 LYS A O 1
ATOM 1366 N N . ALA A 1 175 ? 20.025 12.299 -16.123 1.00 92.00 175 ALA A N 1
ATOM 1367 C CA . ALA A 1 175 ? 20.168 13.609 -16.760 1.00 92.00 175 ALA A CA 1
ATOM 1368 C C . ALA A 1 175 ? 19.459 13.682 -18.123 1.00 92.00 175 ALA A C 1
ATOM 1370 O O . ALA A 1 175 ? 18.933 14.731 -18.483 1.00 92.00 175 ALA A O 1
ATOM 1371 N N . GLY A 1 176 ? 19.407 12.567 -18.857 1.00 88.38 176 GLY A N 1
ATOM 1372 C CA . GLY A 1 176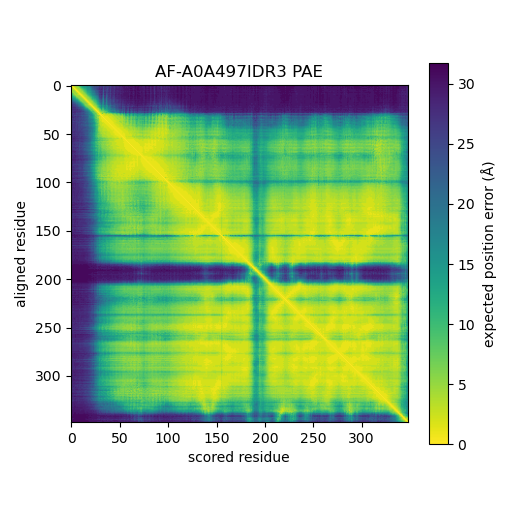 ? 18.673 12.441 -20.117 1.00 88.38 176 GLY A CA 1
ATOM 1373 C C . GLY A 1 176 ? 17.160 12.256 -19.954 1.00 88.38 176 GLY A C 1
ATOM 1374 O O . GLY A 1 176 ? 16.456 12.130 -20.958 1.00 88.38 176 GLY A O 1
ATOM 1375 N N . GLY A 1 177 ? 16.654 12.196 -18.715 1.00 89.62 177 GLY A N 1
ATOM 1376 C CA . GLY A 1 177 ? 15.236 11.980 -18.424 1.00 89.62 177 GLY A CA 1
ATOM 1377 C C . GLY A 1 177 ? 14.715 10.620 -18.896 1.00 89.62 177 GLY A C 1
ATOM 1378 O O . GLY A 1 177 ? 13.520 10.480 -19.136 1.00 89.62 177 GLY A O 1
ATOM 1379 N N . LEU A 1 178 ? 15.584 9.615 -19.068 1.00 91.31 178 LEU A N 1
ATOM 1380 C CA . LEU A 1 178 ? 15.198 8.329 -19.666 1.00 91.31 178 LEU A CA 1
ATOM 1381 C C . LEU A 1 178 ? 14.208 7.552 -18.784 1.00 91.31 178 LEU A C 1
ATOM 1383 O O . LEU A 1 178 ? 13.326 6.868 -19.298 1.00 91.31 178 LEU A O 1
ATOM 1387 N N . LEU A 1 179 ? 14.308 7.701 -17.459 1.00 92.19 179 LEU A N 1
ATOM 1388 C CA . LEU A 1 179 ? 13.450 7.006 -16.493 1.00 92.19 179 LEU A CA 1
ATOM 1389 C C . LEU A 1 179 ? 11.995 7.485 -16.523 1.00 92.19 179 LEU A C 1
ATOM 1391 O O . LEU A 1 179 ? 11.092 6.686 -16.281 1.00 92.19 179 LEU A O 1
ATOM 1395 N N . THR A 1 180 ? 11.758 8.758 -16.836 1.00 90.69 180 THR A N 1
ATOM 1396 C CA . THR A 1 180 ? 10.420 9.369 -16.825 1.00 90.69 180 THR A CA 1
ATOM 1397 C C . THR A 1 180 ? 9.740 9.330 -18.195 1.00 90.69 180 THR A C 1
ATOM 1399 O O . THR A 1 180 ? 8.595 9.758 -18.325 1.00 90.69 180 THR A O 1
ATOM 1402 N N . ARG A 1 181 ? 10.404 8.790 -19.230 1.00 87.12 181 ARG A N 1
ATOM 1403 C CA . ARG A 1 181 ? 9.824 8.664 -20.575 1.00 87.12 181 ARG A CA 1
ATOM 1404 C C . ARG A 1 181 ? 8.599 7.756 -20.552 1.00 87.12 181 ARG A C 1
ATOM 1406 O O . ARG A 1 181 ? 8.684 6.580 -20.196 1.00 87.12 181 ARG A O 1
ATOM 1413 N N . GLN A 1 182 ? 7.463 8.292 -20.980 1.00 84.69 182 GLN A N 1
ATOM 1414 C CA . GLN A 1 182 ? 6.209 7.553 -21.053 1.00 84.69 182 GLN A CA 1
ATOM 1415 C C . GLN A 1 182 ? 6.048 6.868 -22.408 1.00 84.69 182 GLN A C 1
ATOM 1417 O O . GLN A 1 182 ? 6.416 7.409 -23.449 1.00 84.69 182 GLN A O 1
ATOM 1422 N N . CYS A 1 183 ? 5.459 5.674 -22.398 1.00 79.56 183 CYS A N 1
ATOM 1423 C CA . CYS A 1 183 ? 5.010 5.035 -23.627 1.00 79.56 183 CYS A CA 1
ATOM 1424 C C . CYS A 1 183 ? 3.814 5.796 -24.195 1.00 79.56 183 CYS A C 1
ATOM 1426 O O . CYS A 1 183 ? 2.870 6.096 -23.466 1.00 79.56 183 CYS A O 1
ATOM 1428 N N . ALA A 1 184 ? 3.826 6.057 -25.499 1.00 69.12 184 ALA A N 1
ATOM 1429 C CA . ALA A 1 184 ? 2.768 6.800 -26.162 1.00 69.12 184 ALA A CA 1
ATOM 1430 C C . ALA A 1 184 ? 2.526 6.318 -27.598 1.00 69.12 184 ALA A C 1
ATOM 1432 O O . ALA A 1 184 ? 3.340 5.591 -28.165 1.00 69.12 184 ALA A O 1
ATOM 1433 N N . VAL A 1 185 ? 1.379 6.695 -28.171 1.00 61.47 185 VAL A N 1
ATOM 1434 C CA . VAL A 1 185 ? 0.934 6.239 -29.496 1.00 61.47 185 VAL A CA 1
ATOM 1435 C C . VAL A 1 185 ? 0.485 7.418 -30.353 1.00 61.47 185 VAL A C 1
ATOM 1437 O O . VAL A 1 185 ? -0.498 8.087 -30.030 1.00 61.47 185 VAL A O 1
ATOM 1440 N N . CYS A 1 186 ? 1.148 7.613 -31.495 1.00 54.72 186 CYS A N 1
ATOM 1441 C CA . CYS A 1 186 ? 0.680 8.499 -32.561 1.00 54.72 186 CYS A CA 1
ATOM 1442 C C . CYS A 1 186 ? -0.390 7.782 -33.391 1.00 54.72 186 CYS A C 1
ATOM 1444 O O . CYS A 1 186 ? -0.171 6.669 -33.866 1.00 54.72 186 CYS A O 1
ATOM 1446 N N . ARG A 1 187 ? -1.559 8.405 -33.584 1.00 50.78 187 ARG A N 1
ATOM 1447 C CA . ARG A 1 187 ? -2.692 7.768 -34.282 1.00 50.78 187 ARG A CA 1
ATOM 1448 C C . ARG A 1 187 ? -2.795 8.102 -35.776 1.00 50.78 187 ARG A C 1
ATOM 1450 O O . ARG A 1 187 ? -3.656 7.535 -36.440 1.00 50.78 187 ARG A O 1
ATOM 1457 N N . SER A 1 188 ? -1.954 8.990 -36.313 1.00 46.41 188 SER A N 1
ATOM 1458 C CA . SER A 1 188 ? -1.917 9.301 -37.749 1.00 46.41 188 SER A CA 1
ATOM 1459 C C . SER A 1 188 ? -0.574 9.924 -38.165 1.00 46.41 188 SER A C 1
ATOM 1461 O O . SER A 1 188 ? -0.081 10.776 -37.429 1.00 46.41 188 SER A O 1
ATOM 1463 N N . PRO A 1 189 ? -0.013 9.580 -39.342 1.00 47.28 189 PRO A N 1
ATOM 1464 C CA . PRO A 1 189 ? 1.140 10.277 -39.914 1.00 47.28 189 PRO A CA 1
ATOM 1465 C C . PRO A 1 189 ? 0.791 11.640 -40.538 1.00 47.28 189 PRO A C 1
ATOM 1467 O O . PRO A 1 189 ? 1.693 12.352 -40.962 1.00 47.28 189 PRO A O 1
ATOM 1470 N N . SER A 1 190 ? -0.494 12.006 -40.640 1.00 47.19 190 SER A N 1
ATOM 1471 C CA . SER A 1 190 ? -0.933 13.149 -41.456 1.00 47.19 190 SER A CA 1
ATOM 1472 C C . SER A 1 190 ? -1.485 14.364 -40.708 1.00 47.19 190 SER A C 1
ATOM 1474 O O . SER A 1 190 ? -1.900 15.300 -41.379 1.00 47.19 190 SER A O 1
ATOM 1476 N N . TYR A 1 191 ? -1.474 14.428 -39.372 1.00 42.16 191 TYR A N 1
ATOM 1477 C CA . TYR A 1 191 ? -1.842 15.667 -38.668 1.00 42.16 191 TYR A CA 1
ATOM 1478 C C . TYR A 1 191 ? -1.080 15.852 -37.351 1.00 42.16 191 TYR A C 1
ATOM 1480 O O . TYR A 1 191 ? -1.247 15.100 -36.393 1.00 42.16 191 TYR A O 1
ATOM 1488 N N . ASP A 1 192 ? -0.306 16.930 -37.326 1.00 43.59 192 ASP A N 1
ATOM 1489 C CA . ASP A 1 192 ? 0.638 17.414 -36.314 1.00 43.59 192 ASP A CA 1
ATOM 1490 C C . ASP A 1 192 ? 0.034 17.837 -34.952 1.00 43.59 192 ASP A C 1
ATOM 1492 O O . ASP A 1 192 ? 0.664 18.593 -34.220 1.00 43.59 192 ASP A O 1
ATOM 1496 N N . GLN A 1 193 ? -1.197 17.446 -34.578 1.00 43.19 193 GLN A N 1
ATOM 1497 C CA . GLN A 1 193 ? -1.878 18.115 -33.444 1.00 43.19 193 GLN A CA 1
ATOM 1498 C C . GLN A 1 193 ? -2.722 17.281 -32.470 1.00 43.19 193 GLN A C 1
ATOM 1500 O O . GLN A 1 193 ? -3.351 17.867 -31.594 1.00 43.19 193 GLN A O 1
ATOM 1505 N N . ALA A 1 194 ? -2.730 15.947 -32.499 1.00 39.12 194 ALA A N 1
ATOM 1506 C CA . ALA A 1 194 ? -3.408 15.218 -31.416 1.00 39.12 194 ALA A CA 1
ATOM 1507 C C . ALA A 1 194 ? -2.849 13.815 -31.193 1.00 39.12 194 ALA A C 1
ATOM 1509 O O . ALA A 1 194 ? -3.433 12.807 -31.597 1.00 39.12 194 ALA A O 1
ATOM 1510 N N . CYS A 1 195 ? -1.725 13.749 -30.488 1.00 50.00 195 CYS A N 1
ATOM 1511 C CA . CYS A 1 195 ? -1.369 12.531 -29.785 1.00 50.00 195 CYS A CA 1
ATOM 1512 C C . CYS A 1 195 ? -2.245 12.430 -28.524 1.00 50.00 195 CYS A C 1
ATOM 1514 O O . CYS A 1 195 ? -2.338 13.376 -27.746 1.00 50.00 195 CYS A O 1
ATOM 1516 N N . LEU A 1 196 ? -2.913 11.294 -28.320 1.00 47.81 196 LEU A N 1
ATOM 1517 C CA . LEU A 1 196 ? -3.477 10.951 -27.011 1.00 47.81 196 LEU A CA 1
ATOM 1518 C C . LEU A 1 196 ? -2.258 10.613 -26.125 1.00 47.81 196 LEU A C 1
ATOM 1520 O O . LEU A 1 196 ? -1.634 9.588 -26.372 1.00 47.81 196 LEU A O 1
ATOM 1524 N N . VAL A 1 197 ? -1.801 11.392 -25.146 1.00 44.12 197 VAL A N 1
ATOM 1525 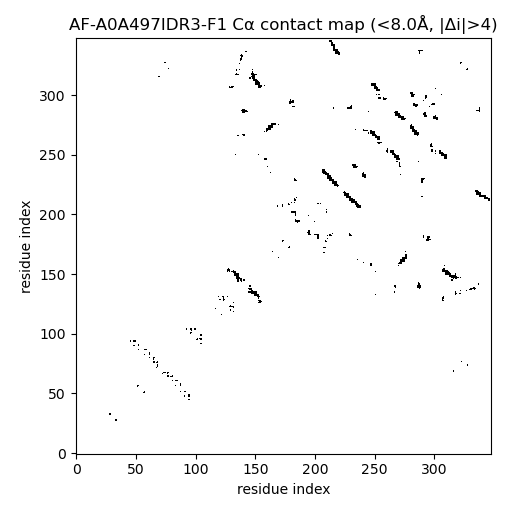C CA . VAL A 1 197 ? -2.369 12.522 -24.406 1.00 44.12 197 VAL A CA 1
ATOM 1526 C C . VAL A 1 197 ? -1.181 13.435 -24.055 1.00 44.12 197 VAL A C 1
ATOM 1528 O O . VAL A 1 197 ? -0.214 12.948 -23.490 1.00 44.12 197 VAL A O 1
ATOM 1531 N N . ASP A 1 198 ? -1.261 14.704 -24.452 1.00 37.53 198 ASP A N 1
ATOM 1532 C CA . ASP A 1 198 ? -0.412 15.853 -24.078 1.00 37.53 198 ASP A CA 1
ATOM 1533 C C . ASP A 1 198 ? 1.127 15.665 -24.107 1.00 37.53 198 ASP A C 1
ATOM 1535 O O . ASP A 1 198 ? 1.751 15.221 -23.148 1.00 37.53 198 ASP A O 1
ATOM 1539 N N . GLY A 1 199 ? 1.750 16.067 -25.225 1.00 38.94 199 GLY A N 1
ATOM 1540 C CA . GLY A 1 199 ? 3.208 16.197 -25.369 1.00 38.94 199 GLY A CA 1
ATOM 1541 C C . GLY A 1 199 ? 3.954 14.886 -25.638 1.00 38.94 199 GLY A C 1
ATOM 1542 O O . GLY A 1 199 ? 4.589 14.324 -24.753 1.00 38.94 199 GLY A O 1
ATOM 1543 N N . LEU A 1 200 ? 3.914 14.402 -26.885 1.00 41.25 200 LEU A N 1
ATOM 1544 C CA . LEU A 1 200 ? 4.630 13.192 -27.299 1.00 41.25 200 LEU A CA 1
ATOM 1545 C C . LEU A 1 200 ? 6.078 13.476 -27.707 1.00 41.25 200 LEU A C 1
ATOM 1547 O O . LEU A 1 200 ? 6.323 14.177 -28.686 1.00 41.25 200 LEU A O 1
ATOM 1551 N N . THR A 1 201 ? 7.017 12.790 -27.060 1.00 43.12 201 THR A N 1
ATOM 1552 C CA . THR A 1 201 ? 8.269 12.368 -27.696 1.00 43.12 201 THR A CA 1
ATOM 1553 C C . THR A 1 201 ? 8.071 10.925 -28.145 1.00 43.12 201 THR A C 1
ATOM 1555 O O . THR A 1 201 ? 7.662 10.079 -27.348 1.00 43.12 201 THR A O 1
ATOM 1558 N N . ILE A 1 202 ? 8.366 10.607 -29.407 1.00 51.31 202 ILE A N 1
ATOM 1559 C CA . ILE A 1 202 ? 8.659 9.219 -29.780 1.00 51.31 202 ILE A CA 1
ATOM 1560 C C . ILE A 1 202 ? 9.789 8.790 -28.839 1.00 51.31 202 ILE A C 1
ATOM 1562 O O . ILE A 1 202 ? 10.823 9.456 -28.794 1.00 51.31 202 ILE A O 1
ATOM 1566 N N . VAL A 1 203 ? 9.586 7.746 -28.028 1.00 53.47 203 VAL A N 1
ATOM 1567 C CA . VAL A 1 203 ? 10.676 7.201 -27.212 1.00 53.47 203 VAL A CA 1
ATOM 1568 C C . VAL A 1 203 ? 11.614 6.503 -28.183 1.00 53.47 203 VAL A C 1
ATOM 1570 O O . VAL A 1 203 ? 11.475 5.313 -28.463 1.00 53.47 203 VAL A O 1
ATOM 1573 N N . GLU A 1 204 ? 12.529 7.275 -28.765 1.00 62.59 204 GLU A N 1
ATOM 1574 C CA . GLU A 1 204 ? 13.650 6.707 -29.486 1.00 62.59 204 GLU A CA 1
ATOM 1575 C C . GLU A 1 204 ? 14.369 5.764 -28.532 1.00 62.59 204 GLU A C 1
ATOM 1577 O O . GLU A 1 204 ? 14.614 6.075 -27.360 1.00 62.59 204 GLU A O 1
ATOM 1582 N N . HIS A 1 205 ? 14.603 4.563 -29.044 1.00 69.75 205 HIS A N 1
ATOM 1583 C CA . HIS A 1 205 ? 15.274 3.513 -28.317 1.00 69.75 205 HIS A CA 1
ATOM 1584 C C . HIS A 1 205 ? 16.682 3.990 -27.973 1.00 69.75 205 HIS A C 1
ATOM 1586 O O . HIS A 1 205 ? 17.536 4.075 -28.852 1.00 69.75 205 HIS A O 1
ATOM 1592 N N . ASP A 1 206 ? 16.915 4.282 -26.701 1.00 85.06 206 ASP A N 1
ATOM 1593 C CA . ASP A 1 206 ? 18.245 4.567 -26.192 1.00 85.06 206 ASP A CA 1
ATOM 1594 C C . ASP A 1 206 ? 18.955 3.237 -25.906 1.00 85.06 206 ASP A C 1
ATOM 1596 O O . ASP A 1 206 ? 18.360 2.308 -25.352 1.00 85.06 206 ASP A O 1
ATOM 1600 N N . GLU A 1 207 ? 20.207 3.121 -26.346 1.00 86.31 207 GLU A N 1
ATOM 1601 C CA . GLU A 1 207 ? 21.004 1.899 -26.193 1.00 86.31 207 GLU A CA 1
ATOM 1602 C C . GLU A 1 207 ? 21.299 1.574 -24.725 1.00 86.31 207 GLU A C 1
ATOM 1604 O O . GLU A 1 207 ? 21.536 0.415 -24.387 1.00 86.31 207 GLU A O 1
ATOM 1609 N N . LEU A 1 208 ? 21.279 2.576 -23.841 1.00 92.81 208 LEU A N 1
ATOM 1610 C CA . LEU A 1 208 ? 21.584 2.402 -22.430 1.00 92.81 208 LEU A CA 1
ATOM 1611 C C . LEU A 1 208 ? 20.338 2.061 -21.607 1.00 92.81 208 LEU A C 1
ATOM 1613 O O . LEU A 1 208 ? 20.407 1.187 -20.737 1.00 92.81 208 LEU A O 1
ATOM 1617 N N . PHE A 1 209 ? 19.211 2.730 -21.861 1.00 94.88 209 PHE A N 1
ATOM 1618 C CA . PHE A 1 209 ? 17.965 2.492 -21.130 1.00 94.88 209 PHE A CA 1
ATOM 1619 C C . PHE A 1 209 ? 16.723 2.836 -21.951 1.00 94.88 209 PHE A C 1
ATOM 1621 O O . PHE A 1 209 ? 16.514 3.988 -22.330 1.00 94.88 209 PHE A O 1
ATOM 1628 N N . SER A 1 210 ? 15.824 1.873 -22.138 1.00 91.75 210 SER A N 1
ATOM 1629 C CA . SER A 1 210 ? 14.544 2.121 -22.802 1.00 91.75 210 SER A CA 1
ATOM 1630 C C . SER A 1 210 ? 13.410 1.281 -22.220 1.00 91.75 210 SER A C 1
ATOM 1632 O O . SER A 1 210 ? 13.620 0.257 -21.574 1.00 91.75 210 SER A O 1
ATOM 1634 N N . TYR A 1 211 ? 12.175 1.727 -22.433 1.00 90.75 211 TYR A N 1
ATOM 1635 C CA . TYR A 1 211 ? 10.978 0.984 -22.058 1.00 90.75 211 TYR A CA 1
ATOM 1636 C C . TYR A 1 211 ? 10.442 0.199 -23.250 1.00 90.75 211 TYR A C 1
ATOM 1638 O O . TYR A 1 211 ? 10.352 0.719 -24.362 1.00 90.75 211 TYR A O 1
ATOM 1646 N N . GLU A 1 212 ? 10.016 -1.040 -23.016 1.00 88.81 212 GLU A N 1
ATOM 1647 C CA . GLU A 1 212 ? 9.303 -1.803 -24.035 1.00 88.81 212 GLU A CA 1
ATOM 1648 C C . GLU A 1 212 ? 7.828 -1.418 -24.050 1.00 88.81 212 GLU A C 1
ATOM 1650 O O . GLU A 1 212 ? 7.020 -1.909 -23.252 1.00 88.81 212 GLU A O 1
ATOM 1655 N N . CYS A 1 213 ? 7.487 -0.540 -24.984 1.00 84.75 213 CYS A N 1
ATOM 1656 C CA . CYS A 1 213 ? 6.142 -0.023 -25.148 1.00 84.75 213 CYS A CA 1
ATOM 1657 C C . CYS A 1 213 ? 5.249 -0.942 -25.991 1.00 84.75 213 CYS A C 1
ATOM 1659 O O . CYS A 1 213 ? 5.684 -1.554 -26.967 1.00 84.75 213 CYS A O 1
ATOM 1661 N N . ALA A 1 214 ? 3.971 -1.001 -25.630 1.00 81.25 214 ALA A N 1
ATOM 1662 C CA . ALA A 1 214 ? 2.923 -1.675 -26.387 1.00 81.25 214 ALA A CA 1
ATOM 1663 C C . ALA A 1 214 ? 1.591 -0.917 -26.259 1.00 81.25 214 ALA A C 1
ATOM 1665 O O . ALA A 1 214 ? 1.476 0.053 -25.503 1.00 81.25 214 ALA A O 1
ATOM 1666 N N . ILE A 1 215 ? 0.570 -1.379 -26.984 1.00 79.62 215 ILE A N 1
ATOM 1667 C CA . ILE A 1 215 ? -0.821 -1.037 -26.687 1.00 79.62 215 ILE A CA 1
ATOM 1668 C C . ILE A 1 215 ? -1.433 -2.173 -25.875 1.00 79.62 215 ILE A C 1
ATOM 1670 O O . ILE A 1 215 ? -1.431 -3.332 -26.296 1.00 79.62 215 ILE A O 1
ATOM 1674 N N . CYS A 1 216 ? -1.995 -1.818 -24.727 1.00 80.56 216 CYS A N 1
ATOM 1675 C CA . CYS A 1 216 ? -2.686 -2.742 -23.847 1.00 80.56 216 CYS A CA 1
ATOM 1676 C C . CYS A 1 216 ? -4.165 -2.389 -23.742 1.00 80.56 216 CYS A C 1
ATOM 1678 O O . CYS A 1 216 ? -4.572 -1.233 -23.893 1.00 80.56 216 CYS A O 1
ATOM 1680 N N . GLU A 1 217 ? -4.971 -3.400 -23.452 1.00 85.06 217 GLU A N 1
ATOM 1681 C CA . GLU A 1 217 ? -6.400 -3.242 -23.237 1.00 85.06 217 GLU A CA 1
ATOM 1682 C C . GLU A 1 217 ? -6.709 -2.996 -21.754 1.00 85.06 217 GLU A C 1
ATOM 1684 O O . GLU A 1 217 ? -6.135 -3.604 -20.844 1.00 85.06 217 GLU A O 1
ATOM 1689 N N . ARG A 1 218 ? -7.622 -2.055 -21.517 1.00 84.81 218 ARG A N 1
ATOM 1690 C CA . ARG A 1 218 ? -8.269 -1.816 -20.231 1.00 84.81 218 ARG A CA 1
ATOM 1691 C C . ARG A 1 218 ? -9.740 -2.141 -20.372 1.00 84.81 218 ARG A C 1
ATOM 1693 O O . ARG A 1 218 ? -10.356 -1.790 -21.375 1.00 84.81 218 ARG A O 1
ATOM 1700 N N . THR A 1 219 ? -10.286 -2.786 -19.354 1.00 86.94 219 THR A N 1
ATOM 1701 C CA . THR A 1 219 ? -11.704 -3.135 -19.279 1.00 86.94 219 THR A CA 1
ATOM 1702 C C . THR A 1 219 ? -12.290 -2.561 -18.001 1.00 86.94 219 THR A C 1
ATOM 1704 O O . THR A 1 219 ? -11.696 -2.739 -16.943 1.00 86.94 219 THR A O 1
ATOM 1707 N N . ASN A 1 220 ? -13.435 -1.886 -18.058 1.00 87.12 220 ASN A N 1
ATOM 1708 C CA . ASN A 1 220 ? -14.135 -1.443 -16.845 1.00 87.12 220 ASN A CA 1
ATOM 1709 C C . ASN A 1 220 ? -15.137 -2.500 -16.339 1.00 87.12 220 ASN A C 1
ATOM 1711 O O . ASN A 1 220 ? -15.372 -3.531 -16.970 1.00 87.12 220 ASN A O 1
ATOM 1715 N N . SER A 1 221 ? -15.794 -2.201 -15.221 1.00 83.00 221 SER A N 1
ATOM 1716 C CA . SER A 1 221 ? -16.809 -3.047 -14.585 1.00 83.00 221 SER A CA 1
ATOM 1717 C C . SER A 1 221 ? -18.036 -3.325 -15.461 1.00 83.00 221 SER A C 1
ATOM 1719 O O . SER A 1 221 ? -18.701 -4.337 -15.264 1.00 83.00 221 SER A O 1
ATOM 1721 N N . SER A 1 222 ? -18.318 -2.476 -16.456 1.00 85.56 222 SER A N 1
ATOM 1722 C CA . SER A 1 222 ? -19.390 -2.687 -17.437 1.00 85.56 222 SER A CA 1
ATOM 1723 C C . SER A 1 222 ? -18.959 -3.543 -18.637 1.00 85.56 222 SER A C 1
ATOM 1725 O O . SER A 1 222 ? -19.732 -3.683 -19.582 1.00 85.56 222 SER A O 1
ATOM 1727 N N . GLY A 1 223 ? -17.720 -4.047 -18.660 1.00 84.62 223 GLY A N 1
ATOM 1728 C CA . GLY A 1 223 ? -17.156 -4.801 -19.784 1.00 84.62 223 GLY A CA 1
ATOM 1729 C C . GLY A 1 223 ? -16.736 -3.944 -20.986 1.00 84.62 223 GLY A C 1
ATOM 1730 O O . GLY A 1 223 ? -16.413 -4.489 -22.038 1.00 84.62 223 GLY A O 1
ATOM 1731 N N . LYS A 1 224 ? -16.729 -2.609 -20.868 1.00 86.94 224 LYS A N 1
ATOM 1732 C CA . LYS A 1 224 ? -16.247 -1.719 -21.934 1.00 86.94 224 LYS A CA 1
ATOM 1733 C C . LYS A 1 224 ? -14.730 -1.828 -22.019 1.00 86.94 224 LYS A C 1
ATOM 1735 O O . LYS A 1 224 ? -14.053 -1.595 -21.021 1.00 86.94 224 LYS A O 1
ATOM 1740 N N . ILE A 1 225 ? -14.222 -2.098 -23.219 1.00 85.56 225 ILE A N 1
ATOM 1741 C CA . ILE A 1 225 ? -12.790 -2.199 -23.509 1.00 85.56 225 ILE A CA 1
ATOM 1742 C C . ILE A 1 225 ? -12.302 -0.915 -24.187 1.00 85.56 225 ILE A C 1
ATOM 1744 O O . ILE A 1 225 ? -12.963 -0.384 -25.084 1.00 85.56 225 ILE A O 1
ATOM 1748 N N . TRP A 1 226 ? -11.137 -0.415 -23.785 1.00 83.25 226 TRP A N 1
ATOM 1749 C CA . TRP A 1 226 ? -10.399 0.621 -24.507 1.00 83.25 226 TRP A CA 1
ATOM 1750 C C . TRP A 1 226 ? -8.902 0.327 -24.488 1.00 83.25 226 TRP A C 1
ATOM 1752 O O . TRP A 1 226 ? -8.413 -0.487 -23.711 1.00 83.25 226 TRP A O 1
ATOM 1762 N N . ARG A 1 227 ? -8.168 0.986 -25.381 1.00 81.62 227 ARG A N 1
ATOM 1763 C CA . ARG A 1 227 ? -6.733 0.781 -25.569 1.00 81.62 227 ARG A CA 1
ATOM 1764 C C . ARG A 1 227 ? -5.948 1.937 -24.977 1.00 81.62 227 ARG A C 1
ATOM 1766 O O . ARG A 1 227 ? -6.319 3.093 -25.183 1.00 81.62 227 ARG A O 1
ATOM 1773 N N . VAL A 1 228 ? -4.865 1.615 -24.280 1.00 82.19 228 VAL A N 1
ATOM 1774 C CA . VAL A 1 228 ? -3.933 2.583 -23.695 1.00 82.19 228 VAL A CA 1
ATOM 1775 C C . VAL A 1 228 ? -2.491 2.203 -24.033 1.00 82.19 228 VAL A C 1
ATOM 1777 O O . VAL A 1 228 ? -2.189 1.010 -24.131 1.00 82.19 228 VAL A O 1
ATOM 1780 N N . PRO A 1 229 ? -1.585 3.180 -24.186 1.00 83.50 229 PRO A N 1
ATOM 1781 C CA . PRO A 1 229 ? -0.157 2.905 -24.185 1.00 83.50 229 PRO A CA 1
ATOM 1782 C C . PRO A 1 229 ? 0.255 2.266 -22.857 1.00 83.50 229 PRO A C 1
ATOM 1784 O O . PRO A 1 229 ? -0.242 2.652 -21.793 1.00 83.50 229 PRO A O 1
ATOM 1787 N N . CYS A 1 230 ? 1.158 1.297 -22.915 1.00 85.31 230 CYS A N 1
ATOM 1788 C CA . CYS A 1 230 ? 1.647 0.593 -21.741 1.00 85.31 230 CYS A CA 1
ATOM 1789 C C . CYS A 1 230 ? 3.109 0.186 -21.872 1.00 85.31 230 CYS A C 1
ATOM 1791 O O . CYS A 1 230 ? 3.623 0.012 -22.975 1.00 85.31 230 CYS A O 1
ATOM 1793 N N . THR A 1 231 ? 3.736 -0.050 -20.726 1.00 89.88 231 THR A N 1
ATOM 1794 C CA . THR A 1 231 ? 5.081 -0.603 -20.615 1.00 89.88 231 THR A CA 1
ATOM 1795 C C . THR A 1 231 ? 5.007 -2.081 -20.245 1.00 89.88 231 THR A C 1
ATOM 1797 O O . THR A 1 231 ? 4.373 -2.456 -19.256 1.00 89.88 231 THR A O 1
ATOM 1800 N N . THR A 1 232 ? 5.680 -2.924 -21.024 1.00 90.06 232 THR A N 1
ATOM 1801 C CA . THR A 1 232 ? 5.706 -4.393 -20.872 1.00 90.06 232 THR A CA 1
ATOM 1802 C C . THR A 1 232 ? 7.038 -4.930 -20.352 1.00 90.06 232 THR A C 1
ATOM 1804 O O . THR A 1 232 ? 7.135 -6.102 -19.985 1.00 90.06 232 THR A O 1
ATOM 1807 N N . GLY A 1 233 ? 8.053 -4.075 -20.288 1.00 92.81 233 GLY A N 1
ATOM 1808 C CA . GLY A 1 233 ? 9.379 -4.407 -19.801 1.00 92.81 233 GLY A CA 1
ATOM 1809 C C . GLY A 1 233 ? 10.310 -3.205 -19.858 1.00 92.81 233 GLY A C 1
ATOM 1810 O O . GLY A 1 233 ? 9.936 -2.127 -20.327 1.00 92.81 233 GLY A O 1
ATOM 1811 N N . VAL A 1 234 ? 11.527 -3.414 -19.378 1.00 95.00 234 VAL A N 1
ATOM 1812 C CA . VAL A 1 234 ? 12.609 -2.430 -19.380 1.00 95.00 234 VAL A CA 1
ATOM 1813 C C . VAL A 1 234 ? 13.806 -3.051 -20.080 1.00 95.00 234 VAL A C 1
ATOM 1815 O O . VAL A 1 234 ? 14.167 -4.194 -19.800 1.00 95.00 234 VAL A O 1
ATOM 1818 N N . MET A 1 235 ? 14.432 -2.310 -20.980 1.00 95.12 235 MET A N 1
ATOM 1819 C CA . MET A 1 235 ? 15.732 -2.643 -21.531 1.00 95.12 235 MET A CA 1
ATOM 1820 C C . MET A 1 235 ? 16.798 -1.817 -20.825 1.00 95.12 235 MET A C 1
ATOM 1822 O O . MET A 1 235 ? 16.688 -0.597 -20.732 1.00 95.12 235 MET A O 1
ATOM 1826 N N . VAL A 1 236 ? 17.828 -2.495 -20.332 1.00 96.50 236 VAL A N 1
ATOM 1827 C CA . VAL A 1 236 ? 19.017 -1.866 -19.760 1.00 96.50 236 VAL A CA 1
ATOM 1828 C C . VAL A 1 236 ? 20.212 -2.431 -20.512 1.00 96.50 236 VAL A C 1
ATOM 1830 O O . VAL A 1 236 ? 20.442 -3.648 -20.488 1.00 96.50 236 VAL A O 1
ATOM 1833 N N . LYS A 1 237 ? 20.955 -1.565 -21.205 1.00 93.88 237 LYS A N 1
ATOM 1834 C CA . LYS A 1 237 ? 21.985 -1.962 -22.176 1.00 93.88 237 LYS A CA 1
ATOM 1835 C C . LYS A 1 237 ? 21.374 -2.912 -23.221 1.00 93.88 237 LYS A C 1
ATOM 1837 O O . LYS A 1 237 ? 20.316 -2.650 -23.773 1.00 93.88 237 LYS A O 1
ATOM 1842 N N . ASN A 1 238 ? 21.970 -4.090 -23.401 1.00 90.12 238 ASN A N 1
ATOM 1843 C CA . ASN A 1 238 ? 21.509 -5.108 -24.351 1.00 90.12 238 ASN A CA 1
ATOM 1844 C C . ASN A 1 238 ? 20.595 -6.173 -23.723 1.00 90.12 238 ASN A C 1
ATOM 1846 O O . ASN A 1 238 ? 20.368 -7.225 -24.327 1.00 90.12 238 ASN A O 1
ATOM 1850 N N . LYS A 1 239 ? 20.106 -5.964 -22.492 1.00 95.12 239 LYS A N 1
ATOM 1851 C CA . LYS A 1 239 ? 19.287 -6.950 -21.779 1.00 95.12 239 LYS A CA 1
ATOM 1852 C C . LYS A 1 239 ? 17.887 -6.415 -21.533 1.00 95.12 239 LYS A C 1
ATOM 1854 O O . LYS A 1 239 ? 17.697 -5.340 -20.978 1.00 95.12 239 LYS A O 1
ATOM 1859 N N . THR A 1 240 ? 16.904 -7.217 -21.923 1.00 94.69 240 THR A N 1
ATOM 1860 C CA . THR A 1 240 ? 15.486 -6.927 -21.720 1.00 94.69 240 THR A CA 1
ATOM 1861 C C . THR A 1 240 ? 14.952 -7.672 -20.503 1.00 94.69 240 THR A C 1
ATOM 1863 O O . THR A 1 240 ? 15.174 -8.874 -20.342 1.00 94.69 240 THR A O 1
ATOM 1866 N N . PHE A 1 241 ? 14.201 -6.961 -19.672 1.00 95.88 241 PHE A N 1
ATOM 1867 C CA . PHE A 1 241 ? 13.553 -7.457 -18.471 1.00 95.88 241 PHE A CA 1
ATOM 1868 C C . PHE A 1 241 ? 12.043 -7.270 -18.607 1.00 95.88 241 PHE A C 1
ATOM 1870 O O . PHE A 1 241 ? 11.524 -6.163 -18.481 1.00 95.88 241 PHE A O 1
ATOM 1877 N N . LYS A 1 242 ? 11.331 -8.362 -18.893 1.00 95.06 242 LYS A N 1
ATOM 1878 C CA . LYS A 1 242 ? 9.871 -8.355 -19.027 1.00 95.06 242 LYS A CA 1
ATOM 1879 C C . LYS A 1 242 ? 9.194 -8.229 -17.666 1.00 95.06 242 LYS A C 1
ATOM 1881 O O . LYS A 1 242 ? 9.640 -8.844 -16.691 1.00 95.06 242 LYS A O 1
ATOM 1886 N N . ASN A 1 243 ? 8.078 -7.506 -17.642 1.00 93.56 243 ASN A N 1
ATOM 1887 C CA . ASN A 1 243 ? 7.184 -7.483 -16.492 1.00 93.56 243 ASN A CA 1
ATOM 1888 C C . ASN A 1 243 ? 6.669 -8.897 -16.202 1.00 93.56 243 ASN A C 1
ATOM 1890 O O . ASN A 1 243 ? 6.404 -9.669 -17.126 1.00 93.56 243 ASN A O 1
ATOM 1894 N N . SER A 1 244 ? 6.518 -9.243 -14.926 1.00 94.06 244 SER A N 1
ATOM 1895 C CA . SER A 1 244 ? 6.044 -10.566 -14.520 1.00 94.06 244 SER A CA 1
ATOM 1896 C C . SER A 1 244 ? 5.249 -10.513 -13.222 1.00 94.06 244 SER A C 1
ATOM 1898 O O . SER A 1 244 ? 5.649 -9.853 -12.268 1.00 94.06 244 SER A O 1
ATOM 1900 N N . GLU A 1 245 ? 4.156 -11.274 -13.169 1.00 92.12 245 GLU A N 1
ATOM 1901 C CA . GLU A 1 245 ? 3.321 -11.471 -11.976 1.00 92.12 245 GLU A CA 1
ATOM 1902 C C . GLU A 1 245 ? 3.959 -12.414 -10.937 1.00 92.12 245 GLU A C 1
ATOM 1904 O O . GLU A 1 245 ? 3.410 -12.624 -9.858 1.00 92.12 245 GLU A O 1
ATOM 1909 N N . LEU A 1 246 ? 5.129 -12.987 -11.235 1.00 94.38 246 LEU A N 1
ATOM 1910 C CA . LEU A 1 246 ? 5.885 -13.833 -10.302 1.00 94.38 246 LEU A CA 1
ATOM 1911 C C . LEU A 1 246 ? 6.875 -13.038 -9.438 1.00 94.38 246 LEU A C 1
ATOM 1913 O O . LEU A 1 246 ? 7.558 -13.615 -8.594 1.00 94.38 246 LEU A O 1
ATOM 1917 N N . ARG A 1 247 ? 7.002 -11.729 -9.681 1.00 95.94 247 ARG A N 1
ATOM 1918 C CA . ARG A 1 247 ? 7.887 -10.843 -8.916 1.00 95.94 247 ARG A CA 1
ATOM 1919 C C . ARG A 1 247 ? 7.286 -10.499 -7.563 1.00 95.94 247 ARG A C 1
ATOM 1921 O O . ARG A 1 247 ? 6.066 -10.443 -7.430 1.00 95.94 247 ARG A O 1
ATOM 1928 N N . ASP A 1 248 ? 8.136 -10.206 -6.591 1.00 97.62 248 ASP A N 1
ATOM 1929 C CA . ASP A 1 248 ? 7.677 -9.835 -5.256 1.00 97.62 248 ASP A CA 1
ATOM 1930 C C . ASP A 1 248 ? 6.858 -8.535 -5.289 1.00 97.62 248 ASP A C 1
ATOM 1932 O O . ASP A 1 248 ? 7.210 -7.561 -5.964 1.00 97.62 248 ASP A O 1
ATOM 1936 N N . VAL A 1 249 ? 5.754 -8.525 -4.541 1.00 98.12 249 VAL A N 1
ATOM 1937 C CA . VAL A 1 249 ? 5.018 -7.300 -4.221 1.00 98.12 249 VAL A CA 1
ATOM 1938 C C . VAL A 1 249 ? 5.703 -6.655 -3.031 1.00 98.12 249 VAL A C 1
ATOM 1940 O O . VAL A 1 249 ? 5.882 -7.301 -2.002 1.00 98.12 249 VAL A O 1
ATOM 1943 N N . ILE A 1 250 ? 6.086 -5.395 -3.171 1.00 98.06 250 ILE A N 1
ATOM 1944 C CA . ILE A 1 250 ? 6.769 -4.623 -2.142 1.00 98.06 250 ILE A CA 1
ATOM 1945 C C . ILE A 1 250 ? 5.903 -3.467 -1.666 1.00 98.06 250 ILE A C 1
ATOM 1947 O O . ILE A 1 250 ? 5.062 -2.951 -2.403 1.00 98.06 250 ILE A O 1
ATOM 1951 N N . VAL A 1 251 ? 6.159 -3.050 -0.434 1.00 97.88 251 VAL A N 1
ATOM 1952 C CA . VAL A 1 251 ? 5.687 -1.779 0.108 1.00 97.88 251 VAL A CA 1
ATOM 1953 C C . VAL A 1 251 ? 6.874 -0.845 0.211 1.00 97.88 251 VAL A C 1
ATOM 1955 O O . VAL A 1 251 ? 7.910 -1.231 0.758 1.00 97.88 251 VAL A O 1
ATOM 1958 N N . TYR A 1 252 ? 6.735 0.375 -0.292 1.00 97.12 252 TYR A N 1
ATOM 1959 C CA . TYR A 1 252 ? 7.778 1.384 -0.174 1.00 97.12 252 TYR A CA 1
ATOM 1960 C C . TYR A 1 252 ? 7.216 2.764 0.155 1.00 97.12 252 TYR A C 1
ATOM 1962 O O . TYR A 1 252 ? 6.083 3.102 -0.199 1.00 97.12 252 TYR A O 1
ATOM 1970 N N . THR A 1 253 ? 8.040 3.571 0.820 1.00 96.31 253 THR A N 1
ATOM 1971 C CA . THR A 1 253 ? 7.733 4.979 1.079 1.00 96.31 253 THR A CA 1
ATOM 1972 C C . THR A 1 253 ? 8.152 5.814 -0.140 1.00 96.31 253 THR A C 1
ATOM 1974 O O . THR A 1 253 ? 9.338 5.796 -0.495 1.00 96.31 253 THR A O 1
ATOM 1977 N N . PRO A 1 254 ? 7.240 6.534 -0.816 1.00 95.75 254 PRO A N 1
ATOM 1978 C CA . PRO A 1 254 ? 7.606 7.485 -1.875 1.00 95.75 254 PRO A CA 1
ATOM 1979 C C . PRO A 1 254 ? 8.517 8.607 -1.352 1.00 95.75 254 PRO A C 1
ATOM 1981 O O . PRO A 1 254 ? 8.538 8.889 -0.151 1.00 95.75 254 PRO A O 1
ATOM 1984 N N . GLU A 1 255 ? 9.287 9.243 -2.236 1.00 95.50 255 GLU A N 1
ATOM 1985 C CA . GLU A 1 255 ? 10.162 10.346 -1.826 1.00 95.50 255 GLU A CA 1
ATOM 1986 C C . GLU A 1 255 ? 9.331 11.605 -1.509 1.00 95.50 255 GLU A C 1
ATOM 1988 O O . GLU A 1 255 ? 8.316 11.854 -2.167 1.00 95.50 255 GLU A O 1
ATOM 1993 N N . PRO A 1 256 ? 9.699 12.423 -0.503 1.00 93.62 256 PRO A N 1
ATOM 1994 C CA . PRO A 1 256 ? 8.995 13.674 -0.249 1.00 93.62 256 PRO A CA 1
ATOM 1995 C C . PRO A 1 256 ? 8.996 14.578 -1.490 1.00 93.62 256 PRO A C 1
ATOM 1997 O O . PRO A 1 256 ? 10.049 14.991 -1.964 1.00 93.62 256 PRO A O 1
ATOM 2000 N N . GLY A 1 257 ? 7.807 14.912 -1.995 1.00 91.62 257 GLY A N 1
ATOM 2001 C CA . GLY A 1 257 ? 7.633 15.709 -3.216 1.00 91.62 257 GLY A CA 1
ATOM 2002 C C . GLY A 1 257 ? 7.215 14.899 -4.445 1.00 91.62 257 GLY A C 1
ATOM 2003 O O . GLY A 1 257 ? 6.751 15.498 -5.414 1.00 91.62 257 GLY A O 1
ATOM 2004 N N . ASP A 1 258 ? 7.285 13.566 -4.382 1.00 93.88 258 ASP A N 1
ATOM 2005 C CA . ASP A 1 258 ? 6.719 12.693 -5.410 1.00 93.88 258 ASP A CA 1
ATOM 2006 C C . ASP A 1 258 ? 5.193 12.905 -5.540 1.00 93.88 258 ASP A C 1
ATOM 2008 O O . ASP A 1 258 ? 4.517 13.137 -4.526 1.00 93.88 258 ASP A O 1
ATOM 2012 N N . PRO A 1 259 ? 4.603 12.753 -6.746 1.00 87.75 259 PRO A N 1
ATOM 2013 C CA . PRO A 1 259 ? 3.168 12.962 -6.978 1.00 87.75 259 PRO A CA 1
ATOM 2014 C C . PRO A 1 259 ? 2.242 12.181 -6.035 1.00 87.75 259 PRO A C 1
ATOM 2016 O O . PRO A 1 259 ? 1.144 12.640 -5.718 1.00 87.75 259 PRO A O 1
ATOM 2019 N N . PHE A 1 260 ? 2.684 11.011 -5.569 1.00 85.00 260 PHE A N 1
ATOM 2020 C CA . PHE A 1 260 ? 1.905 10.123 -4.703 1.00 85.00 260 PHE A CA 1
ATOM 2021 C C . PHE A 1 260 ? 2.364 10.132 -3.239 1.00 85.00 260 PHE A C 1
ATOM 2023 O O . PHE A 1 260 ? 1.817 9.382 -2.431 1.00 85.00 260 PHE A O 1
ATOM 2030 N N . ALA A 1 261 ? 3.300 11.010 -2.862 1.00 89.19 261 ALA A N 1
ATOM 2031 C CA . ALA A 1 261 ? 3.836 11.070 -1.501 1.00 89.19 261 ALA A CA 1
ATOM 2032 C C . ALA A 1 261 ? 2.768 11.339 -0.431 1.00 89.19 261 ALA A C 1
ATOM 2034 O O . ALA A 1 261 ? 2.824 10.801 0.673 1.00 89.19 261 ALA A O 1
ATOM 2035 N N . SER A 1 262 ? 1.748 12.129 -0.770 1.00 85.19 262 SER A N 1
ATOM 2036 C CA . SER A 1 262 ? 0.635 12.454 0.130 1.00 85.19 262 SER A CA 1
ATOM 2037 C C . SER A 1 262 ? -0.353 11.302 0.341 1.00 85.19 262 SER A C 1
ATOM 2039 O O . SER A 1 262 ? -1.167 11.366 1.261 1.00 85.19 262 SER A O 1
ATOM 2041 N N . SER A 1 263 ? -0.296 10.254 -0.490 1.00 82.88 263 SER A N 1
ATOM 2042 C CA . SER A 1 263 ? -1.196 9.095 -0.401 1.00 82.88 263 SER A CA 1
ATOM 2043 C C . SER A 1 263 ? -0.721 8.044 0.609 1.00 82.88 263 SER A C 1
ATOM 2045 O O . SER A 1 263 ? -1.485 7.139 0.949 1.00 82.88 263 SER A O 1
ATOM 2047 N N . GLY A 1 264 ? 0.508 8.179 1.114 1.00 89.38 264 GLY A N 1
ATOM 2048 C CA . GLY A 1 264 ? 1.145 7.217 2.006 1.00 89.38 264 GLY A CA 1
ATOM 2049 C C . GLY A 1 264 ? 1.976 6.182 1.252 1.00 89.38 264 GLY A C 1
ATOM 2050 O O . GLY A 1 264 ? 2.495 6.449 0.169 1.00 89.38 264 GLY A O 1
ATOM 2051 N N . ASP A 1 265 ? 2.125 5.008 1.858 1.00 94.69 265 ASP A N 1
ATOM 2052 C CA . ASP A 1 265 ? 2.937 3.927 1.305 1.00 94.69 265 ASP A CA 1
ATOM 2053 C C . ASP A 1 265 ? 2.352 3.393 -0.007 1.00 94.69 265 ASP A C 1
ATOM 2055 O O . ASP A 1 265 ? 1.131 3.296 -0.183 1.00 94.69 265 ASP A O 1
ATOM 2059 N N . ILE A 1 266 ? 3.240 3.019 -0.928 1.00 96.19 266 ILE A N 1
ATOM 2060 C CA . ILE A 1 266 ? 2.871 2.475 -2.232 1.00 96.19 266 ILE A CA 1
ATOM 2061 C C . ILE A 1 266 ? 3.148 0.976 -2.239 1.00 96.19 266 ILE A C 1
ATOM 2063 O O . ILE A 1 266 ? 4.237 0.520 -1.894 1.00 96.19 266 ILE A O 1
ATOM 2067 N N . VAL A 1 267 ? 2.142 0.215 -2.665 1.00 97.44 267 VAL A N 1
ATOM 2068 C CA . VAL A 1 267 ? 2.185 -1.244 -2.761 1.00 97.44 267 VAL A CA 1
ATOM 2069 C C . VAL A 1 267 ? 2.268 -1.618 -4.226 1.00 97.44 267 VAL A C 1
ATOM 2071 O O . VAL A 1 267 ? 1.247 -1.555 -4.900 1.00 97.44 267 VAL A O 1
ATOM 2074 N N . HIS A 1 268 ? 3.440 -2.002 -4.723 1.00 97.69 268 HIS A N 1
ATOM 2075 C CA . HIS A 1 268 ? 3.639 -2.335 -6.135 1.00 97.69 268 HIS A CA 1
ATOM 2076 C C . HIS A 1 268 ? 4.624 -3.479 -6.328 1.00 97.69 268 HIS A C 1
ATOM 2078 O O . HIS A 1 268 ? 5.347 -3.878 -5.419 1.00 97.69 268 HIS A O 1
ATOM 2084 N N . ARG A 1 269 ? 4.652 -4.037 -7.535 1.00 97.62 269 ARG A N 1
ATOM 2085 C CA . ARG A 1 269 ? 5.528 -5.152 -7.855 1.00 97.62 269 ARG A CA 1
ATOM 2086 C C . ARG A 1 269 ? 6.926 -4.660 -8.221 1.00 97.62 269 ARG A C 1
ATOM 2088 O O . ARG A 1 269 ? 7.066 -3.780 -9.072 1.00 97.62 269 ARG A O 1
ATOM 2095 N N . ALA A 1 270 ? 7.953 -5.244 -7.609 1.00 97.75 270 ALA A N 1
ATOM 2096 C CA . ALA A 1 270 ? 9.351 -4.968 -7.925 1.00 97.75 270 ALA A CA 1
ATOM 2097 C C . ALA A 1 270 ? 9.724 -5.665 -9.245 1.00 97.75 270 ALA A C 1
ATOM 2099 O O . ALA A 1 270 ? 9.990 -6.862 -9.274 1.00 97.75 270 ALA A O 1
ATOM 2100 N N . GLN A 1 271 ? 9.674 -4.961 -10.378 1.00 97.69 271 GLN A N 1
ATOM 2101 C CA . GLN A 1 271 ? 9.868 -5.618 -11.679 1.00 97.69 271 GLN A CA 1
ATOM 2102 C C . GLN A 1 271 ? 11.345 -5.830 -12.011 1.00 97.69 271 GLN A C 1
ATOM 2104 O O . GLN A 1 271 ? 11.700 -6.872 -12.565 1.00 97.69 271 GLN A O 1
ATOM 2109 N N . VAL A 1 272 ? 12.188 -4.843 -11.690 1.00 97.50 272 VAL A N 1
ATOM 2110 C CA . VAL A 1 272 ? 13.634 -4.823 -11.961 1.00 97.50 272 VAL A CA 1
ATOM 2111 C C . VAL A 1 272 ? 14.352 -4.093 -10.831 1.00 97.50 272 VAL A C 1
ATOM 2113 O O . VAL A 1 272 ? 13.870 -3.059 -10.370 1.00 97.50 272 VAL A O 1
ATOM 2116 N N . VAL A 1 273 ? 15.511 -4.608 -10.423 1.00 97.88 273 VAL A N 1
ATOM 2117 C CA . VAL A 1 273 ? 16.464 -3.901 -9.557 1.00 97.88 273 VAL A CA 1
ATOM 2118 C C . VAL A 1 273 ? 17.612 -3.383 -10.421 1.00 97.88 273 VAL A C 1
ATOM 2120 O O . VAL A 1 273 ? 18.206 -4.138 -11.188 1.00 97.88 273 VAL A O 1
ATOM 2123 N N . ILE A 1 274 ? 17.911 -2.096 -10.312 1.00 97.94 274 ILE A N 1
ATOM 2124 C CA . ILE A 1 274 ? 19.055 -1.434 -10.928 1.00 97.94 274 ILE A CA 1
ATOM 2125 C C . ILE A 1 274 ? 20.148 -1.330 -9.866 1.00 97.94 274 ILE A C 1
ATOM 2127 O O . ILE A 1 274 ? 19.977 -0.602 -8.892 1.00 97.94 274 ILE A O 1
ATOM 2131 N N . ASP A 1 275 ? 21.239 -2.068 -10.043 1.00 97.75 275 ASP A N 1
ATOM 2132 C CA . ASP A 1 275 ? 22.429 -1.993 -9.195 1.00 97.75 275 ASP A CA 1
ATOM 2133 C C . ASP A 1 275 ? 23.427 -1.003 -9.801 1.00 97.75 275 ASP A C 1
ATOM 2135 O O . ASP A 1 275 ? 23.937 -1.215 -10.905 1.00 97.75 275 ASP A O 1
ATOM 2139 N N . VAL A 1 276 ? 23.672 0.088 -9.082 1.00 97.94 276 VAL A N 1
ATOM 2140 C CA . VAL A 1 276 ? 24.604 1.154 -9.436 1.00 97.94 276 VAL A CA 1
ATOM 2141 C C . VAL A 1 276 ? 25.797 1.085 -8.490 1.00 97.94 276 VAL A C 1
ATOM 2143 O O . VAL A 1 276 ? 25.848 1.776 -7.475 1.00 97.94 276 VAL A O 1
ATOM 2146 N N . GLU A 1 277 ? 26.769 0.232 -8.815 1.00 97.19 277 GLU A N 1
ATOM 2147 C CA . GLU A 1 277 ? 27.987 0.045 -8.007 1.00 97.19 277 GLU A CA 1
ATOM 2148 C C . GLU A 1 277 ? 27.705 -0.222 -6.509 1.00 97.19 277 GLU A C 1
ATOM 2150 O O . GLU A 1 277 ? 28.410 0.282 -5.632 1.00 97.19 277 GLU A O 1
ATOM 2155 N N . GLY A 1 278 ? 26.674 -1.017 -6.211 1.00 94.88 278 GLY A N 1
ATOM 2156 C CA . GLY A 1 278 ? 26.238 -1.373 -4.859 1.00 94.88 278 GLY A CA 1
ATOM 2157 C C . GLY A 1 278 ? 25.019 -0.591 -4.360 1.00 94.88 278 GLY A C 1
ATOM 2158 O O . GLY A 1 278 ? 24.349 -1.058 -3.438 1.00 94.88 278 GLY A O 1
ATOM 2159 N N . GLU A 1 279 ? 24.692 0.553 -4.970 1.00 96.75 279 GLU A N 1
ATOM 2160 C CA . GLU A 1 279 ? 23.472 1.318 -4.679 1.00 96.75 279 GLU A CA 1
ATOM 2161 C C . GLU A 1 279 ? 22.307 0.764 -5.507 1.00 96.75 279 GLU A C 1
ATOM 2163 O O . GLU A 1 279 ? 22.339 0.780 -6.737 1.00 96.75 279 GLU A O 1
ATOM 2168 N N . LYS A 1 280 ? 21.267 0.249 -4.844 1.00 97.19 280 LYS A N 1
ATOM 2169 C CA . LYS A 1 280 ? 20.187 -0.490 -5.509 1.00 97.19 280 LYS A CA 1
ATOM 2170 C C . LYS A 1 280 ? 18.894 0.314 -5.579 1.00 97.19 280 LYS A C 1
ATOM 2172 O O . LYS A 1 280 ? 18.366 0.739 -4.555 1.00 97.19 280 LYS A O 1
ATOM 2177 N N . TYR A 1 281 ? 18.338 0.413 -6.785 1.00 97.62 281 TYR A N 1
ATOM 2178 C CA . TYR A 1 281 ? 17.063 1.074 -7.062 1.00 97.62 281 TYR A CA 1
ATOM 2179 C C . TYR A 1 281 ? 16.053 0.103 -7.670 1.00 97.62 281 TYR A C 1
ATOM 2181 O O . TYR A 1 281 ? 16.345 -0.592 -8.639 1.00 97.62 281 TYR A O 1
ATOM 2189 N N . VAL A 1 282 ? 14.833 0.075 -7.154 1.00 97.88 282 VAL A N 1
ATOM 2190 C CA . VAL A 1 282 ? 13.737 -0.745 -7.662 1.00 97.88 282 VAL A CA 1
ATOM 2191 C C . VAL A 1 282 ? 12.901 0.059 -8.654 1.00 97.88 282 VAL A C 1
ATOM 2193 O O . VAL A 1 282 ? 12.404 1.148 -8.358 1.00 97.88 282 VAL A O 1
ATOM 2196 N N . LEU A 1 283 ? 12.692 -0.513 -9.839 1.00 97.88 283 LEU A N 1
ATOM 2197 C CA . LEU A 1 283 ? 11.665 -0.063 -10.770 1.00 97.88 283 LEU A CA 1
ATOM 2198 C C . LEU A 1 283 ? 10.371 -0.808 -10.448 1.00 97.88 283 LEU A C 1
ATOM 2200 O O . LEU A 1 283 ? 10.187 -1.975 -10.815 1.00 97.88 283 LEU A O 1
ATOM 2204 N N . ALA A 1 284 ? 9.500 -0.127 -9.709 1.00 97.62 284 ALA A N 1
ATOM 2205 C CA . ALA A 1 284 ? 8.227 -0.656 -9.251 1.00 97.62 284 ALA A CA 1
ATOM 2206 C C . ALA A 1 284 ? 7.082 -0.315 -10.215 1.00 97.62 284 ALA A C 1
ATOM 2208 O O . ALA A 1 284 ? 7.095 0.702 -10.923 1.00 97.62 284 ALA A O 1
ATOM 2209 N N . LYS A 1 285 ? 6.105 -1.221 -10.279 1.00 96.31 285 LYS A N 1
ATOM 2210 C CA . LYS A 1 285 ? 4.898 -1.051 -11.086 1.00 96.31 285 LYS A CA 1
ATOM 2211 C C . LYS A 1 285 ? 3.728 -1.838 -10.499 1.00 96.31 285 LYS A C 1
ATOM 2213 O O . LYS A 1 285 ? 3.860 -3.030 -10.221 1.00 96.31 285 LYS A O 1
ATOM 2218 N N . GLY A 1 286 ? 2.566 -1.196 -10.390 1.00 95.56 286 GLY A N 1
ATOM 2219 C CA . GLY A 1 286 ? 1.303 -1.864 -10.070 1.00 95.56 286 GLY A CA 1
ATOM 2220 C C . GLY A 1 286 ? 0.803 -2.777 -11.190 1.00 95.56 286 GLY A C 1
ATOM 2221 O O . GLY A 1 286 ? 0.942 -2.461 -12.379 1.00 95.56 286 GLY A O 1
ATOM 2222 N N . ASP A 1 287 ? 0.194 -3.901 -10.822 1.00 93.31 287 ASP A N 1
ATOM 2223 C CA . ASP A 1 287 ? -0.342 -4.886 -11.774 1.00 93.31 287 ASP A CA 1
ATOM 2224 C C . ASP A 1 287 ? -1.430 -4.288 -12.682 1.00 93.31 287 ASP A C 1
ATOM 2226 O O . ASP A 1 287 ? -1.468 -4.567 -13.880 1.00 93.31 287 ASP A O 1
ATOM 2230 N N . ASN A 1 288 ? -2.233 -3.368 -12.143 1.00 92.12 288 ASN A N 1
ATOM 2231 C CA . ASN A 1 288 ? -3.303 -2.657 -12.843 1.00 92.12 288 ASN A CA 1
ATOM 2232 C C . ASN A 1 288 ? -2.868 -1.312 -13.467 1.00 92.12 288 ASN A C 1
ATOM 2234 O O . ASN A 1 288 ? -3.682 -0.584 -14.056 1.00 92.12 288 ASN A O 1
ATOM 2238 N N . ASN A 1 289 ? -1.591 -0.946 -13.335 1.00 91.25 289 ASN A N 1
ATOM 2239 C CA . ASN A 1 289 ? -1.048 0.273 -13.933 1.00 91.25 289 ASN A CA 1
ATOM 2240 C C . ASN A 1 289 ? -0.594 -0.014 -15.369 1.00 91.25 289 ASN A C 1
ATOM 2242 O O . ASN A 1 289 ? -0.151 -1.113 -15.686 1.00 91.25 289 ASN A O 1
ATOM 2246 N N . ASN A 1 290 ? -0.669 0.962 -16.268 1.00 88.75 290 ASN A N 1
ATOM 2247 C CA . ASN A 1 290 ? -0.124 0.819 -17.621 1.00 88.75 290 ASN A CA 1
ATOM 2248 C C . ASN A 1 290 ? 1.370 1.177 -17.693 1.00 88.75 290 ASN A C 1
ATOM 2250 O O . ASN A 1 290 ? 2.074 0.651 -18.549 1.00 88.75 290 ASN A O 1
ATOM 2254 N N . LEU A 1 291 ? 1.859 2.019 -16.782 1.00 92.19 291 LEU A N 1
ATOM 2255 C CA . LEU A 1 291 ? 3.238 2.508 -16.726 1.00 92.19 291 LEU A CA 1
ATOM 2256 C C . LEU A 1 291 ? 3.900 2.159 -15.385 1.00 92.19 291 LEU A C 1
ATOM 2258 O O . LEU A 1 291 ? 3.214 1.783 -14.432 1.00 92.19 291 LEU A O 1
ATOM 2262 N N . PHE A 1 292 ? 5.226 2.267 -15.332 1.00 95.75 292 PHE A N 1
ATOM 2263 C CA . PHE A 1 292 ? 6.004 2.213 -14.094 1.00 95.75 292 PHE A CA 1
ATOM 2264 C C . PHE A 1 292 ? 5.804 3.471 -13.250 1.00 95.75 292 PHE A C 1
ATOM 2266 O O . PHE A 1 292 ? 5.509 4.543 -13.778 1.00 95.75 292 PHE A O 1
ATOM 2273 N N . ASP A 1 293 ? 6.060 3.358 -11.951 1.00 96.25 293 ASP A N 1
ATOM 2274 C CA . ASP A 1 293 ? 5.890 4.465 -11.004 1.00 96.25 293 ASP A CA 1
ATOM 2275 C C . ASP A 1 293 ? 6.792 5.655 -11.342 1.00 96.25 293 ASP A C 1
ATOM 2277 O O . ASP A 1 293 ? 6.380 6.812 -11.272 1.00 96.25 293 ASP A O 1
ATOM 2281 N N . VAL A 1 294 ? 8.009 5.367 -11.801 1.00 95.44 294 VAL A N 1
ATOM 2282 C CA . VAL A 1 294 ? 8.961 6.395 -12.229 1.00 95.44 294 VAL A CA 1
ATOM 2283 C C . VAL A 1 294 ? 8.548 7.086 -13.535 1.00 95.44 294 VAL A C 1
ATOM 2285 O O . VAL A 1 294 ? 8.823 8.266 -13.729 1.00 95.44 294 VAL A O 1
ATOM 2288 N N . GLN A 1 295 ? 7.804 6.406 -14.415 1.00 92.94 295 GLN A N 1
ATOM 2289 C CA . GLN A 1 295 ? 7.304 7.006 -15.661 1.00 92.94 295 GLN A CA 1
ATOM 2290 C C . GLN A 1 295 ? 6.207 8.045 -15.406 1.00 92.94 295 GLN A C 1
ATOM 2292 O O . GLN 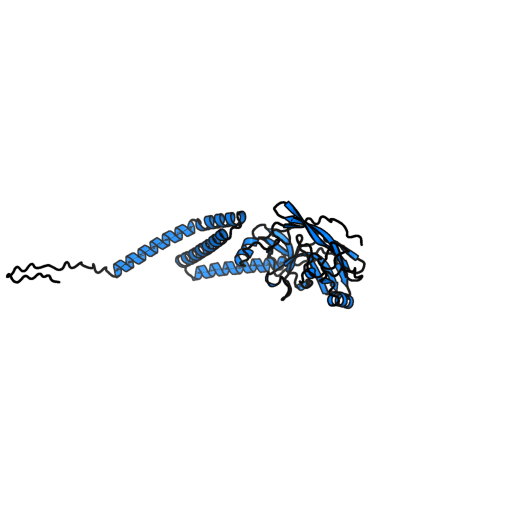A 1 295 ? 5.967 8.906 -16.246 1.00 92.94 295 GLN A O 1
ATOM 2297 N N . ILE A 1 296 ? 5.538 7.981 -14.253 1.00 90.25 296 ILE A N 1
ATOM 2298 C CA . ILE A 1 296 ? 4.496 8.936 -13.850 1.00 90.25 296 ILE A CA 1
ATOM 2299 C C . ILE A 1 296 ? 5.006 9.979 -12.846 1.00 90.25 296 ILE A C 1
ATOM 2301 O O . ILE A 1 296 ? 4.207 10.700 -12.255 1.00 90.25 296 ILE A O 1
ATOM 2305 N N . GLY A 1 297 ? 6.330 10.086 -12.692 1.00 90.25 297 GLY A N 1
ATOM 2306 C CA . GLY A 1 297 ? 6.981 11.176 -11.968 1.00 90.25 297 GLY A CA 1
ATOM 2307 C C . GLY A 1 297 ? 7.427 10.862 -10.542 1.00 90.25 297 GLY A C 1
ATOM 2308 O O . GLY A 1 297 ? 7.919 11.776 -9.892 1.00 90.25 297 GLY A O 1
ATOM 2309 N N . ASN A 1 298 ? 7.289 9.623 -10.052 1.00 94.25 298 ASN A N 1
ATOM 2310 C CA . ASN A 1 298 ? 7.927 9.240 -8.786 1.00 94.25 298 ASN A CA 1
ATOM 2311 C C . ASN A 1 298 ? 9.442 9.078 -8.959 1.00 94.25 298 ASN A C 1
ATOM 2313 O O . ASN A 1 298 ? 9.915 8.651 -10.014 1.00 94.25 298 ASN A O 1
ATOM 2317 N N . SER A 1 299 ? 10.205 9.308 -7.899 1.00 94.88 299 SER A N 1
ATOM 2318 C CA . SER A 1 299 ? 11.616 8.935 -7.856 1.00 94.88 299 SER A CA 1
ATOM 2319 C C . SER A 1 299 ? 11.828 7.411 -7.934 1.00 94.88 299 SER A C 1
ATOM 2321 O O . SER A 1 299 ? 11.046 6.644 -7.358 1.00 94.88 299 SER A O 1
ATOM 2323 N N . PRO A 1 300 ? 12.925 6.933 -8.564 1.00 93.62 300 PRO A N 1
ATOM 2324 C CA . PRO A 1 300 ? 13.333 5.525 -8.510 1.00 93.62 300 PRO A CA 1
ATOM 2325 C C . PRO A 1 300 ? 13.444 5.044 -7.065 1.00 93.62 300 PRO A C 1
ATOM 2327 O O . PRO A 1 300 ? 14.042 5.736 -6.244 1.00 93.62 300 PRO A O 1
ATOM 2330 N N . VAL A 1 301 ? 12.874 3.881 -6.744 1.00 96.75 301 VAL A N 1
ATOM 2331 C CA . VAL A 1 301 ? 12.713 3.430 -5.355 1.00 96.75 301 VAL A CA 1
ATOM 2332 C C . VAL A 1 301 ? 14.045 2.952 -4.794 1.00 96.75 301 VAL A C 1
ATOM 2334 O O . VAL A 1 301 ? 14.517 1.891 -5.170 1.00 96.75 301 VAL A O 1
ATOM 2337 N N . ASP A 1 302 ? 14.650 3.707 -3.887 1.00 95.88 302 ASP A N 1
ATOM 2338 C CA . ASP A 1 302 ? 15.828 3.233 -3.156 1.00 95.88 302 ASP A CA 1
ATOM 2339 C C . ASP A 1 302 ? 15.468 1.993 -2.316 1.00 95.88 302 ASP A C 1
ATOM 2341 O O . ASP A 1 302 ? 14.389 1.950 -1.713 1.00 95.88 302 ASP A O 1
ATOM 2345 N N . MET A 1 303 ? 16.349 0.990 -2.267 1.00 94.75 303 MET A N 1
ATOM 2346 C CA . MET A 1 303 ? 16.155 -0.192 -1.422 1.00 94.75 303 MET A CA 1
ATOM 2347 C C . MET A 1 303 ? 15.938 0.155 0.057 1.00 94.75 303 MET A C 1
ATOM 2349 O O . MET A 1 303 ? 15.180 -0.551 0.720 1.00 94.75 303 MET A O 1
ATOM 2353 N N . GLU A 1 304 ? 16.514 1.245 0.566 1.00 93.94 304 GLU A N 1
ATOM 2354 C CA . GLU A 1 304 ? 16.284 1.714 1.942 1.00 93.94 304 GLU A CA 1
ATOM 2355 C C . GLU A 1 304 ? 14.843 2.192 2.179 1.00 93.94 304 GLU A C 1
ATOM 2357 O O . GLU A 1 304 ? 14.343 2.160 3.304 1.00 93.94 304 GLU A O 1
ATOM 2362 N N . ARG A 1 305 ? 14.138 2.616 1.121 1.00 96.19 305 ARG A N 1
ATOM 2363 C CA . ARG A 1 305 ? 12.728 3.030 1.201 1.00 96.19 305 ARG A CA 1
ATOM 2364 C C . ARG A 1 305 ? 11.756 1.860 1.095 1.00 96.19 305 ARG A C 1
ATOM 2366 O O . ARG A 1 305 ? 10.555 2.058 1.302 1.00 96.19 305 ARG A O 1
ATOM 2373 N N . VAL A 1 306 ? 12.240 0.658 0.782 1.00 97.50 306 VAL A N 1
ATOM 2374 C CA . VAL A 1 306 ? 11.428 -0.561 0.760 1.00 97.50 306 VAL A CA 1
ATOM 2375 C C . VAL A 1 306 ? 11.210 -1.040 2.192 1.00 97.50 306 VAL A C 1
ATOM 2377 O O . VAL A 1 306 ? 12.135 -1.468 2.873 1.00 97.50 306 VAL A O 1
ATOM 2380 N N . LYS A 1 307 ? 9.955 -1.025 2.645 1.00 97.31 307 LYS A N 1
ATOM 2381 C CA . LYS A 1 307 ? 9.569 -1.502 3.980 1.00 97.31 307 LYS A CA 1
ATOM 2382 C C . LYS A 1 307 ? 9.596 -3.023 4.080 1.00 97.31 307 LYS A C 1
ATOM 2384 O O . LYS A 1 307 ? 9.806 -3.577 5.152 1.00 97.31 307 LYS A O 1
ATOM 2389 N N . GLY A 1 308 ? 9.370 -3.708 2.967 1.00 97.38 308 GLY A N 1
ATOM 2390 C CA . GLY A 1 308 ? 9.438 -5.160 2.879 1.00 97.38 308 GLY A CA 1
ATOM 2391 C C . GLY A 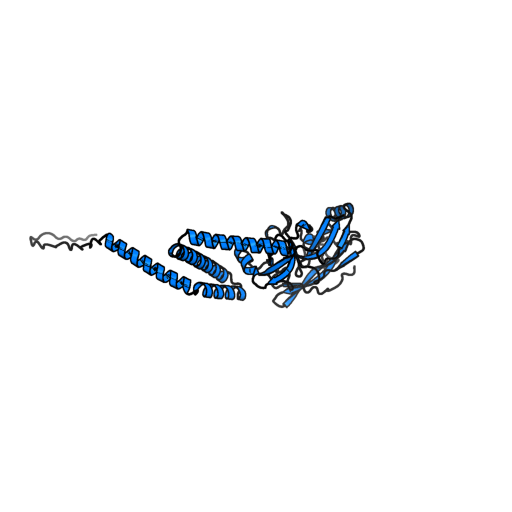1 308 ? 8.598 -5.694 1.731 1.00 97.38 308 GLY A C 1
ATOM 2392 O O . GLY A 1 308 ? 7.839 -4.959 1.093 1.00 97.38 308 GLY A O 1
ATOM 2393 N N . LYS A 1 309 ? 8.725 -6.996 1.478 1.00 97.69 309 LYS A N 1
ATOM 2394 C CA . LYS A 1 309 ? 7.870 -7.714 0.533 1.00 97.69 309 LYS A CA 1
ATOM 2395 C C . LYS A 1 309 ? 6.672 -8.337 1.231 1.00 97.69 309 LYS A C 1
ATOM 2397 O O . LYS A 1 309 ? 6.803 -8.873 2.330 1.00 97.69 309 LYS A O 1
ATOM 2402 N N . ALA A 1 310 ? 5.519 -8.300 0.580 1.00 97.50 310 ALA A N 1
ATOM 2403 C CA . ALA A 1 310 ? 4.317 -8.961 1.051 1.00 97.50 310 ALA A CA 1
ATOM 2404 C C . ALA A 1 310 ? 4.472 -10.483 0.918 1.00 97.50 310 ALA A C 1
ATOM 2406 O O . ALA A 1 310 ? 4.619 -11.006 -0.186 1.00 97.50 310 ALA A O 1
ATOM 2407 N N . ILE A 1 311 ? 4.427 -11.192 2.046 1.00 97.00 311 ILE A N 1
ATOM 2408 C CA . ILE A 1 311 ? 4.486 -12.666 2.088 1.00 97.00 311 ILE A CA 1
ATOM 2409 C C . ILE A 1 311 ? 3.104 -13.299 2.270 1.00 97.00 311 ILE A C 1
ATOM 2411 O O . ILE A 1 311 ? 2.907 -14.478 1.982 1.00 97.00 311 ILE A O 1
ATOM 2415 N N . PHE A 1 312 ? 2.143 -12.518 2.759 1.00 95.62 312 PHE A N 1
ATOM 2416 C CA . PHE A 1 312 ? 0.777 -12.950 3.016 1.00 95.62 312 PHE A CA 1
ATOM 2417 C C . PHE A 1 312 ? -0.159 -11.740 3.046 1.00 95.62 312 PHE A C 1
ATOM 2419 O O . PHE A 1 312 ? 0.266 -10.644 3.410 1.00 95.62 312 PHE A O 1
ATOM 2426 N N . ALA A 1 313 ? -1.431 -11.939 2.694 1.00 96.81 313 ALA A N 1
ATOM 2427 C CA . ALA A 1 313 ? -2.458 -10.909 2.768 1.00 96.81 313 ALA A CA 1
ATOM 2428 C C . ALA A 1 313 ? -3.767 -11.465 3.343 1.00 96.81 313 ALA A C 1
ATOM 2430 O O . ALA A 1 313 ? -4.239 -12.526 2.936 1.00 96.81 313 ALA A O 1
ATOM 2431 N N . VAL A 1 314 ? -4.370 -10.718 4.265 1.00 96.31 314 VAL A N 1
ATOM 2432 C CA . VAL A 1 314 ? -5.680 -10.988 4.859 1.00 96.31 314 VAL A CA 1
ATOM 2433 C C . VAL A 1 314 ? -6.711 -10.061 4.214 1.00 96.31 314 VAL A C 1
ATOM 2435 O O . VAL A 1 314 ? -6.615 -8.839 4.386 1.00 96.31 314 VAL A O 1
ATOM 2438 N N . PRO A 1 315 ? -7.711 -10.603 3.498 1.00 94.00 315 PRO A N 1
ATOM 2439 C CA . PRO A 1 315 ? -8.775 -9.801 2.914 1.00 94.00 315 PRO A CA 1
ATOM 2440 C C . PRO A 1 315 ? -9.547 -8.986 3.950 1.00 94.00 315 PRO A C 1
ATOM 2442 O O . PRO A 1 315 ? -9.754 -9.424 5.081 1.00 94.00 315 PRO A O 1
ATOM 2445 N N . TYR A 1 316 ? -9.996 -7.802 3.537 1.00 90.50 316 TYR A N 1
ATOM 2446 C CA . TYR A 1 316 ? -10.842 -6.862 4.285 1.00 90.50 316 TYR A CA 1
ATOM 2447 C C . TYR A 1 316 ? -10.275 -6.277 5.591 1.00 90.50 316 TYR A C 1
ATOM 2449 O O . TYR A 1 316 ? -10.730 -5.217 6.020 1.00 90.50 316 TYR A O 1
ATOM 2457 N N . LEU A 1 317 ? -9.276 -6.897 6.221 1.00 92.69 317 LEU A N 1
ATOM 2458 C CA . LEU A 1 317 ? -8.722 -6.438 7.498 1.00 92.69 317 LEU A CA 1
ATOM 2459 C C . LEU A 1 317 ? -8.060 -5.051 7.393 1.00 92.69 317 LEU A C 1
ATOM 2461 O O . LEU A 1 317 ? -8.089 -4.263 8.337 1.00 92.69 317 LEU A O 1
ATOM 2465 N N . GLY A 1 318 ? -7.526 -4.710 6.220 1.00 93.19 318 GLY A N 1
ATOM 2466 C CA . GLY A 1 318 ? -6.941 -3.404 5.923 1.00 93.19 318 GLY A CA 1
ATOM 2467 C C . GLY A 1 318 ? -7.948 -2.252 5.954 1.00 93.19 318 GLY A C 1
ATOM 2468 O O . GLY A 1 318 ? -7.541 -1.111 6.168 1.00 93.19 318 GLY A O 1
ATOM 2469 N N . TYR A 1 319 ? -9.259 -2.512 5.836 1.00 89.81 319 TYR A N 1
ATOM 2470 C CA . TYR A 1 319 ? -10.274 -1.459 5.977 1.00 89.81 319 TYR A CA 1
ATOM 2471 C C . TYR A 1 319 ? -10.267 -0.805 7.360 1.00 89.81 319 TYR A C 1
ATOM 2473 O O . TYR A 1 319 ? -10.640 0.362 7.464 1.00 89.81 319 TYR A O 1
ATOM 2481 N N . PHE A 1 320 ? -9.790 -1.500 8.398 1.00 87.50 320 PHE A N 1
ATOM 2482 C CA . PHE A 1 320 ? -9.575 -0.884 9.706 1.00 87.50 320 PHE A CA 1
ATOM 2483 C C . PHE A 1 320 ? -8.521 0.233 9.640 1.00 87.50 320 PHE A C 1
ATOM 2485 O O . PHE A 1 320 ? -8.767 1.337 10.120 1.00 87.50 320 PHE A O 1
ATOM 2492 N N . LYS A 1 321 ? -7.384 -0.007 8.967 1.00 89.56 321 LYS A N 1
ATOM 2493 C CA . LYS A 1 321 ? -6.363 1.029 8.736 1.00 89.56 321 LYS A CA 1
ATOM 2494 C C . LYS A 1 321 ? -6.923 2.170 7.883 1.00 89.56 321 LYS A C 1
ATOM 2496 O O . LYS A 1 321 ? -6.768 3.326 8.254 1.00 89.56 321 LYS A O 1
ATOM 2501 N N . LEU A 1 322 ? -7.624 1.857 6.789 1.00 88.06 322 LEU A N 1
ATOM 2502 C CA . LEU A 1 322 ? -8.237 2.879 5.925 1.00 88.06 322 LEU A CA 1
ATOM 2503 C C . LEU A 1 322 ? -9.215 3.773 6.692 1.00 88.06 322 LEU A C 1
ATOM 2505 O O . LEU A 1 322 ? -9.222 4.985 6.487 1.00 88.06 322 LEU A O 1
ATOM 2509 N N . PHE A 1 323 ? -10.003 3.177 7.589 1.00 84.06 323 PHE A N 1
ATOM 2510 C CA . PHE A 1 323 ? -10.918 3.894 8.467 1.00 84.06 323 PHE A CA 1
ATOM 2511 C C . PHE A 1 323 ? -10.170 4.870 9.386 1.00 84.06 323 PHE A C 1
ATOM 2513 O O . PHE A 1 323 ? -10.519 6.048 9.430 1.00 84.06 323 PHE A O 1
ATOM 2520 N N . LEU A 1 324 ? -9.113 4.413 10.067 1.00 84.31 324 LEU A N 1
ATOM 2521 C CA . LEU A 1 324 ? -8.303 5.262 10.952 1.00 84.31 324 LEU A CA 1
ATOM 2522 C C . LEU A 1 324 ? -7.568 6.379 10.198 1.00 84.31 324 LEU A C 1
ATOM 2524 O O . LEU A 1 324 ? -7.385 7.467 10.739 1.00 84.31 324 LEU A O 1
ATOM 2528 N N . SER A 1 325 ? -7.170 6.127 8.951 1.00 83.75 325 SER A N 1
ATOM 2529 C CA . SER A 1 325 ? -6.488 7.100 8.091 1.00 83.75 325 SER A CA 1
ATOM 2530 C C . SER A 1 325 ? -7.440 8.033 7.329 1.00 83.75 325 SER A C 1
ATOM 2532 O O . SER A 1 325 ? -6.975 8.869 6.561 1.00 83.75 325 SER A O 1
ATOM 2534 N N . GLY A 1 326 ? -8.760 7.901 7.497 1.00 82.31 326 GLY A N 1
ATOM 2535 C CA . GLY A 1 326 ? -9.744 8.738 6.802 1.00 82.31 326 GLY A CA 1
ATOM 2536 C C . GLY A 1 326 ? -9.880 8.465 5.295 1.00 82.31 326 GLY A C 1
ATOM 2537 O O . GLY A 1 326 ? -10.508 9.243 4.577 1.00 82.31 326 GLY A O 1
ATOM 2538 N N . LEU A 1 327 ? -9.322 7.359 4.798 1.00 81.44 327 LEU A N 1
ATOM 2539 C CA . LEU A 1 327 ? -9.304 6.982 3.381 1.00 81.44 327 LEU A CA 1
ATOM 2540 C C . LEU A 1 327 ? -10.582 6.223 3.001 1.00 81.44 327 LEU A C 1
ATOM 2542 O O . LEU A 1 327 ? -10.534 5.054 2.615 1.00 81.44 327 LEU A O 1
ATOM 2546 N N . PHE A 1 328 ? -11.741 6.869 3.142 1.00 75.50 328 PHE A N 1
ATOM 2547 C CA . PHE A 1 328 ? -13.049 6.235 2.925 1.00 75.50 328 PHE A CA 1
ATOM 2548 C C . PHE A 1 328 ? -13.405 6.087 1.445 1.00 75.50 328 PHE A C 1
ATOM 2550 O O . PHE A 1 328 ? -13.896 5.033 1.028 1.00 75.50 328 PHE A O 1
ATOM 2557 N N . SER A 1 329 ? -13.130 7.115 0.641 1.00 77.56 329 SER A N 1
ATOM 2558 C CA . SER A 1 329 ? -13.451 7.123 -0.784 1.00 77.56 329 SER A CA 1
ATOM 2559 C C . SER A 1 329 ? -12.635 6.085 -1.546 1.00 77.56 329 SER A C 1
ATOM 2561 O O . SER A 1 329 ? -11.462 5.837 -1.273 1.00 77.56 329 SER A O 1
ATOM 2563 N N . GLU A 1 330 ? -13.288 5.443 -2.506 1.00 80.69 330 GLU A N 1
ATOM 2564 C CA . GLU A 1 330 ? -12.609 4.556 -3.436 1.00 80.69 330 GLU A CA 1
ATOM 2565 C C . GLU A 1 330 ? -11.784 5.405 -4.423 1.00 80.69 330 GLU A C 1
ATOM 2567 O O . GLU A 1 330 ? -12.337 6.340 -5.011 1.00 80.69 330 GLU A O 1
ATOM 2572 N N . PRO A 1 331 ? -10.467 5.156 -4.564 1.00 81.69 331 PRO A N 1
ATOM 2573 C CA . PRO A 1 331 ? -9.626 5.944 -5.456 1.00 81.69 331 PRO A CA 1
ATOM 2574 C C . PRO A 1 331 ? -9.930 5.645 -6.929 1.00 81.69 331 PRO A C 1
ATOM 2576 O O . PRO A 1 331 ? -10.539 4.630 -7.276 1.00 81.69 331 PRO A O 1
ATOM 2579 N 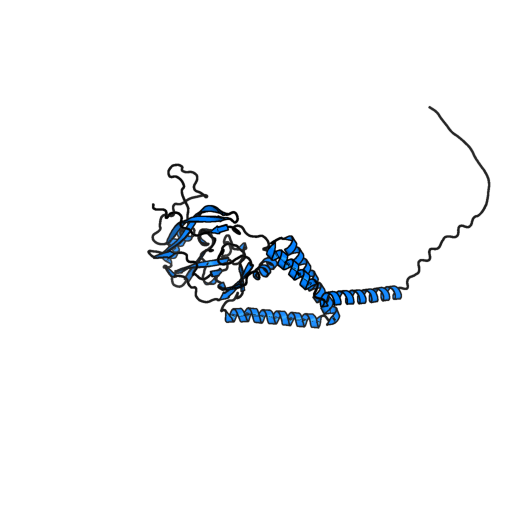N . ALA A 1 332 ? -9.477 6.535 -7.814 1.00 74.88 332 ALA A N 1
ATOM 2580 C CA . ALA A 1 332 ? -9.595 6.343 -9.255 1.00 74.88 332 ALA A CA 1
ATOM 2581 C C . ALA A 1 332 ? -8.912 5.036 -9.711 1.00 74.88 332 ALA A C 1
ATOM 2583 O O . ALA A 1 332 ? -7.908 4.610 -9.142 1.00 74.88 332 ALA A O 1
ATOM 2584 N N . GLY A 1 333 ? -9.464 4.400 -10.748 1.00 73.31 333 GLY A N 1
ATOM 2585 C CA . GLY A 1 333 ? -8.952 3.141 -11.306 1.00 73.31 333 GLY A CA 1
ATOM 2586 C C . GLY A 1 333 ? -9.517 1.867 -10.666 1.00 73.31 333 GLY A C 1
ATOM 2587 O O . GLY A 1 333 ? -9.280 0.776 -11.180 1.00 73.31 333 GLY A O 1
ATOM 2588 N N . CYS A 1 334 ? -10.303 1.973 -9.591 1.00 82.25 334 CYS A N 1
ATOM 2589 C CA . CYS A 1 334 ? -11.049 0.836 -9.054 1.00 82.25 334 CYS A CA 1
ATOM 2590 C C . CYS A 1 334 ? -12.194 0.422 -9.991 1.00 82.25 334 CYS A C 1
ATOM 2592 O O . CYS A 1 334 ? -12.931 1.262 -10.506 1.00 82.25 334 CYS A O 1
ATOM 2594 N N . GLY A 1 335 ? -12.348 -0.887 -10.215 1.00 79.50 335 GLY A N 1
ATOM 2595 C CA . GLY A 1 335 ? -13.326 -1.419 -11.173 1.00 79.50 335 GLY A CA 1
ATOM 2596 C C . GLY A 1 335 ? -12.854 -1.374 -12.628 1.00 79.50 335 GLY A C 1
ATOM 2597 O O . GLY A 1 335 ? -13.627 -1.699 -13.526 1.00 79.50 335 GLY A O 1
ATOM 2598 N N . GLU A 1 336 ? -11.596 -1.011 -12.865 1.00 82.81 336 GLU A N 1
ATOM 2599 C CA . GLU A 1 336 ? -10.916 -1.188 -14.142 1.00 82.81 336 GLU A CA 1
ATOM 2600 C C . GLU A 1 336 ? -9.868 -2.288 -14.017 1.00 82.81 336 GLU A C 1
ATOM 2602 O O . GLU A 1 336 ? -9.229 -2.430 -12.976 1.00 82.81 336 GLU A O 1
ATOM 2607 N N . ARG A 1 337 ? -9.684 -3.068 -15.080 1.00 80.38 337 ARG A N 1
ATOM 2608 C CA . ARG A 1 337 ? -8.676 -4.120 -15.159 1.00 80.38 337 ARG A CA 1
ATOM 2609 C C . ARG A 1 337 ? -7.810 -3.921 -16.381 1.00 80.38 337 ARG A C 1
ATOM 2611 O O . ARG A 1 337 ? -8.303 -3.849 -17.509 1.00 80.38 337 ARG A O 1
ATOM 2618 N N . PHE A 1 338 ? -6.516 -3.879 -16.131 1.00 77.12 338 PHE A N 1
ATOM 2619 C CA . PHE A 1 338 ? -5.484 -3.997 -17.131 1.00 77.12 338 PHE A CA 1
ATOM 2620 C C . PHE A 1 338 ? -5.337 -5.474 -17.499 1.00 77.12 338 PHE A C 1
ATOM 2622 O O . PHE A 1 338 ? -4.914 -6.284 -16.680 1.00 77.12 338 PHE A O 1
ATOM 2629 N N . THR A 1 339 ? -5.738 -5.853 -18.711 1.00 63.19 339 THR A N 1
ATOM 2630 C CA . THR A 1 339 ? -5.725 -7.270 -19.116 1.00 63.19 339 THR A CA 1
ATOM 2631 C C . THR A 1 339 ? -4.369 -7.711 -19.659 1.00 63.19 339 THR A C 1
ATOM 2633 O O . THR A 1 339 ? -4.194 -8.885 -19.974 1.00 63.19 339 THR A O 1
ATOM 2636 N N . GLY A 1 340 ? -3.417 -6.779 -19.817 1.00 55.94 340 GLY A N 1
ATOM 2637 C CA . GLY A 1 340 ? -2.063 -7.052 -20.311 1.00 55.94 340 GLY A CA 1
ATOM 2638 C C . GLY A 1 340 ? -2.012 -7.686 -21.707 1.00 55.94 340 GLY A C 1
ATOM 2639 O O . GLY A 1 340 ? -0.937 -8.068 -22.168 1.00 55.94 340 GLY A O 1
ATOM 2640 N N . THR A 1 341 ? -3.155 -7.818 -22.388 1.00 51.81 341 THR A N 1
ATOM 2641 C CA . THR A 1 341 ? -3.249 -8.462 -23.692 1.00 51.81 341 THR A CA 1
ATOM 2642 C C . THR A 1 341 ? -2.562 -7.543 -24.691 1.00 51.81 341 THR A C 1
ATOM 2644 O O . THR A 1 341 ? -3.038 -6.438 -24.957 1.00 51.81 341 THR A O 1
ATOM 2647 N N . GLN A 1 342 ? -1.390 -7.974 -25.167 1.00 48.03 342 GLN A N 1
ATOM 2648 C CA . GLN A 1 342 ? -0.578 -7.257 -26.144 1.00 48.03 342 GLN A CA 1
ATOM 2649 C C . GLN A 1 342 ? -1.366 -7.151 -27.448 1.00 48.03 342 GLN A C 1
ATOM 2651 O O . GLN A 1 342 ? -1.349 -8.059 -28.279 1.00 48.03 342 GLN A O 1
ATOM 2656 N N . ALA A 1 343 ? -2.071 -6.044 -27.637 1.00 46.16 343 ALA A N 1
ATOM 2657 C CA . ALA A 1 343 ? -2.675 -5.743 -28.915 1.00 46.16 343 ALA A CA 1
ATOM 2658 C C . ALA A 1 343 ? -1.647 -4.938 -29.708 1.00 46.16 343 ALA A C 1
ATOM 2660 O O . ALA A 1 343 ? -1.618 -3.719 -29.627 1.00 46.16 343 ALA A O 1
ATOM 2661 N N . ILE A 1 344 ? -0.851 -5.646 -30.514 1.00 46.66 344 ILE A N 1
ATOM 2662 C CA . ILE A 1 344 ? 0.034 -5.096 -31.551 1.00 46.66 344 ILE A CA 1
ATOM 2663 C C . ILE A 1 344 ? 1.364 -4.576 -30.981 1.00 46.66 344 ILE A C 1
ATOM 2665 O O . ILE A 1 344 ? 1.456 -3.506 -30.380 1.00 46.66 344 ILE A O 1
ATOM 2669 N N . LYS A 1 345 ? 2.429 -5.351 -31.222 1.00 43.69 345 LYS A N 1
ATOM 2670 C CA . LYS A 1 345 ? 3.802 -4.843 -31.191 1.00 43.69 345 LYS A CA 1
ATOM 2671 C C . LYS A 1 345 ? 3.866 -3.732 -32.239 1.00 43.69 345 LYS A C 1
ATOM 2673 O O . LYS A 1 345 ? 3.494 -3.975 -33.385 1.00 43.69 345 LYS A O 1
ATOM 2678 N N . MET A 1 346 ? 4.253 -2.522 -31.848 1.00 44.66 346 MET A N 1
ATOM 2679 C CA . MET A 1 346 ? 4.498 -1.464 -32.825 1.00 44.66 346 MET A CA 1
ATOM 2680 C C . MET A 1 346 ? 5.765 -1.837 -33.589 1.00 44.66 346 MET A C 1
ATOM 2682 O O . MET A 1 346 ? 6.867 -1.573 -33.114 1.00 44.66 346 MET A O 1
ATOM 2686 N N . ASP A 1 347 ? 5.612 -2.533 -34.715 1.00 37.59 347 ASP A N 1
ATOM 2687 C CA . ASP A 1 347 ? 6.669 -2.552 -35.719 1.00 37.59 347 ASP A CA 1
ATOM 2688 C C . ASP A 1 347 ? 6.765 -1.141 -36.303 1.00 37.59 347 ASP A C 1
ATOM 2690 O O . ASP A 1 347 ? 5.747 -0.500 -36.573 1.00 37.59 347 ASP A O 1
ATOM 2694 N N . ARG A 1 348 ? 8.006 -0.657 -36.361 1.00 41.88 348 ARG A N 1
ATOM 2695 C CA . ARG A 1 348 ? 8.381 0.691 -36.791 1.00 41.88 348 ARG A CA 1
ATOM 2696 C C . ARG A 1 348 ? 7.932 0.995 -38.212 1.00 41.88 348 ARG A C 1
ATOM 2698 O O . ARG A 1 348 ? 8.035 0.083 -39.063 1.00 41.88 348 ARG A O 1
#

Mean predicted aligned e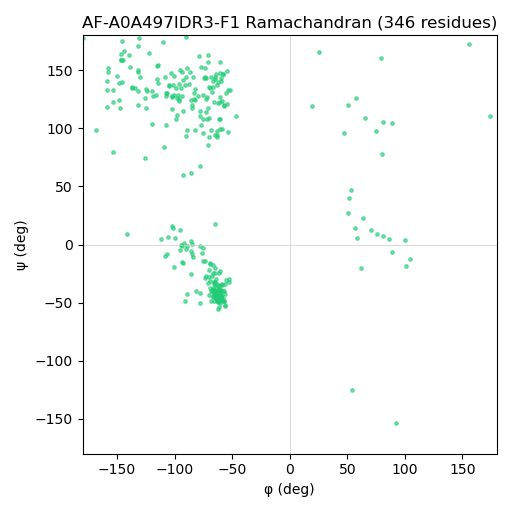rror: 10.93 Å